Protein 3N0R (pdb70)

Radius of gyration: 18.62 Å; Cα contacts (8 Å, |Δi|>4): 461; chains: 1; bounding box: 48×41×53 Å

Secondary structure (DSSP, 8-state):
--HHHHHGGGHHHHHHHHHHHHS-HHHHHHHHHHHHHHHHTTSS---SSS-HHHHHHHHHHHHHS-TT--------TTSHHHHH---S-HHHHHHIIIIIT---HHHHHHHHT--HHHHHHHHHHHHHHHHTSPP-EEEEE--SHHHHHHHHHHHHHTT-EEEEEESSHHHHHHHHHH---SEEEEES--TTS--TTTTTHHHHH----EEEEES-GGGG--SSS---SSEEESSPPHHHHHHHHHHHHHHS---

Nearest PDB structures (foldseek):
  3n0r-assembly1_A  TM=1.003E+00  e=3.532E-45  Caulobacter vibrioides
  4g97-assembly1_A  TM=9.333E-01  e=4.228E-27  Brucella abortus 2308
  5uxv-assembly2_B  TM=9.271E-01  e=9.723E-26  Bartonella quintana str. Toulouse
  4qic-assembly1_A  TM=4.497E-01  e=5.929E-19  Bartonella quintana str. Toulouse
  4qic-assembly1_C  TM=4.603E-01  e=3.530E-18  Bartonella quintana str. Toulouse

Foldseek 3Di:
DDDCVQQVVQQLVQLLLQLLQLVHNLRSLVLSVVLVVCDVVPVDHFDPPDRSNLSSLLSSCQQQPQAVHVRRHHDHCPDPSNVSCVRHDPLLQLLCCCLAVPDDLCSSCSSVVHDSVVSVVSPVVLVVVLLPADAWEEEEEDQPVVQQVQLVVLSVVSVHHHQYYHQALVSSVVSCVVPNTQEYEWECQHPVRHTSCVNCVVVCVVPRYYEYEEQCSSVQRPSPDDHHSHYAYPPHDSSSSSSRVSSRCSVRPPD

Solvent-accessible surface area: 12370 Å² total

InterPro domains:
  IPR001789 Signal transduction response regulator, receiver domain [PF00072] (143-251)
  IPR001789 Signal transduction response regulator, receiver domain [PS50110] (142-255)
  IPR001789 Signal transduction response regulator, receiver domain [SM00448] (141-251)
  IPR011006 CheY-like superfamily [SSF52172] (143-255)
  IPR013324 RNA polymerase sigma factor, region 3/4-like [SSF88659] (86-135)
  IPR014605 Signal transduction response regulator PhyR-like, alphaproteobacteria [NF006623] (4-260)
  IPR014605 Signal transduction response regulator PhyR-like, alphaproteobacteria [PIRSF036400] (1-265)
  IPR036388 Winged helix-like DNA-binding domain superfamily [G3DSA:1.10.10.10] (80-139)
  IPR050595 Bacterial response regulator [PTHR44591] (142-254)
  IPR053866 PhyR, sigma2 domain [PF22029] (7-61)
  IPR053867 PhyR, sigma4 domain [PF22233] (89-137)

B-factor: mean 23.24, std 9.48, range [9.97, 59.16]

Organism: Caulobacter vibrioides (strain ATCC 19089 / CIP 103742 / CB 15) (NCBI:txid190650)

Structure (mmCIF, N/CA/C/O backbone):
data_3N0R
#
_entry.id   3N0R
#
_cell.length_a   45.182
_cell.length_b   61.198
_cell.length_c   53.025
_cell.angle_alpha   90.00
_cell.angle_beta   108.73
_cell.angle_gamma   90.00
#
_symmetry.space_group_name_H-M   'P 1 21 1'
#
loop_
_entity.id
_entity.type
_entity.pdbx_description
1 polymer 'Response regulator'
2 non-polymer GLYCEROL
3 water water
#
loop_
_atom_site.group_PDB
_atom_site.id
_atom_site.type_symbol
_atom_site.label_atom_id
_atom_site.label_alt_id
_atom_site.label_comp_id
_atom_site.label_asym_id
_atom_site.label_entity_id
_atom_site.label_seq_id
_atom_site.pdbx_PDB_ins_code
_atom_site.Cartn_x
_atom_site.Cartn_y
_atom_site.Cartn_z
_atom_site.occupancy
_atom_site.B_iso_or_equiv
_atom_site.auth_seq_id
_atom_site.auth_comp_id
_atom_site.auth_asym_id
_atom_site.auth_atom_id
_atom_site.pdbx_PDB_model_num
ATOM 1 N N . GLU A 1 20 ? -10.290 12.272 -49.895 1.00 30.50 0 GLU A N 1
ATOM 2 C CA . GLU A 1 20 ? -10.121 13.688 -50.200 1.00 29.55 0 GLU A CA 1
ATOM 3 C C . GLU A 1 20 ? -10.119 14.557 -48.942 1.00 25.77 0 GLU A C 1
ATOM 4 O O . GLU A 1 20 ? -10.060 15.784 -49.029 1.00 27.02 0 GLU A O 1
ATOM 23 N N . HIS A 1 22 ? -8.658 16.304 -45.547 1.00 17.56 2 HIS A N 1
ATOM 24 C CA . HIS A 1 22 ? -7.392 16.933 -45.212 1.00 17.27 2 HIS A CA 1
ATOM 25 C C . HIS A 1 22 ? -6.736 16.235 -44.026 1.00 17.05 2 HIS A C 1
ATOM 26 O O . HIS A 1 22 ? -7.351 15.380 -43.377 1.00 17.41 2 HIS A O 1
ATOM 33 N N . LEU A 1 23 ? -5.474 16.569 -43.777 1.00 18.02 3 LEU A N 1
ATOM 34 C CA . LEU A 1 23 ? -4.640 15.778 -42.884 1.00 18.51 3 LEU A CA 1
ATOM 35 C C . LEU A 1 23 ? -5.260 15.484 -41.519 1.00 17.74 3 LEU A C 1
ATOM 36 O O . LEU A 1 23 ? -5.277 14.330 -41.085 1.00 18.49 3 LEU A O 1
ATOM 41 N N . LEU A 1 24 ? -5.754 16.500 -40.821 1.00 18.66 4 LEU A N 1
ATOM 42 C CA A LEU A 1 24 ? -6.234 16.270 -39.459 0.70 19.16 4 LEU A CA 1
ATOM 43 C CA B LEU A 1 24 ? -6.230 16.267 -39.466 0.30 19.56 4 LEU A CA 1
ATOM 44 C C . LEU A 1 24 ? -7.454 15.358 -39.438 1.00 18.52 4 LEU A C 1
ATOM 45 O O . LEU A 1 24 ? -7.650 14.605 -38.491 1.00 19.70 4 LEU A O 1
ATOM 54 N N . ALA A 1 25 ? -8.277 15.431 -40.484 1.00 17.48 5 ALA A N 1
ATOM 55 C CA . ALA A 1 25 ? -9.440 14.558 -40.582 1.00 17.24 5 ALA A CA 1
ATOM 56 C C . ALA A 1 25 ? -9.034 13.110 -40.818 1.00 17.68 5 ALA A C 1
ATOM 57 O O . ALA A 1 25 ? -9.702 12.194 -40.347 1.00 18.67 5 ALA A O 1
ATOM 59 N N . ARG A 1 26 ? -7.956 12.904 -41.570 1.00 17.89 6 ARG A N 1
ATOM 60 C CA . ARG A 1 26 ? -7.464 11.550 -41.809 1.00 18.92 6 ARG A CA 1
ATOM 61 C C . ARG A 1 26 ? -6.883 10.943 -40.535 1.00 19.02 6 ARG A C 1
ATOM 62 O O . ARG A 1 26 ? -6.978 9.734 -40.323 1.00 20.94 6 ARG A O 1
ATOM 70 N N . LEU A 1 27 ? -6.288 11.786 -39.692 1.00 17.63 7 LEU A N 1
ATOM 71 C CA . LEU A 1 27 ? -5.660 11.323 -38.449 1.00 17.66 7 LEU A CA 1
ATOM 72 C C . LEU A 1 27 ? -6.620 11.169 -37.268 1.00 17.55 7 LEU A C 1
ATOM 73 O O . LEU A 1 27 ? -6.488 10.241 -36.473 1.00 18.25 7 LEU A O 1
ATOM 78 N N . ALA A 1 28 ? -7.562 12.099 -37.140 1.00 17.94 8 ALA A N 1
ATOM 79 C CA . ALA A 1 28 ? -8.312 12.269 -35.892 1.00 18.08 8 ALA A CA 1
ATOM 80 C C . ALA A 1 28 ? -9.001 11.006 -35.358 1.00 17.98 8 ALA A C 1
ATOM 81 O O . ALA A 1 28 ? -8.922 10.718 -34.158 1.00 17.91 8 ALA A O 1
ATOM 83 N N . PRO A 1 29 ? -9.689 10.250 -36.231 1.00 17.84 9 PRO A N 1
ATOM 84 C CA . PRO A 1 29 ? -10.420 9.091 -35.708 1.00 18.74 9 PRO A CA 1
ATOM 85 C C . PRO A 1 29 ? -9.501 8.036 -35.088 1.00 17.14 9 PRO A C 1
ATOM 86 O O . PRO A 1 29 ? -9.972 7.220 -34.293 1.00 18.96 9 PRO A O 1
ATOM 90 N N . HIS A 1 30 ? -8.215 8.054 -35.429 1.00 15.90 10 HIS A N 1
ATOM 91 C CA . HIS A 1 30 ? -7.287 7.009 -34.999 1.00 15.81 10 HIS A CA 1
ATOM 92 C C . HIS A 1 30 ? -6.495 7.388 -33.760 1.00 14.91 10 HIS A C 1
ATOM 93 O O . HIS A 1 30 ? -5.842 6.534 -33.155 1.00 15.38 10 HIS A O 1
ATOM 100 N N . LEU A 1 31 ? -6.555 8.661 -33.373 1.00 14.68 11 LEU A N 1
ATOM 101 C CA . LEU A 1 31 ? -5.761 9.134 -32.241 1.00 14.47 11 LEU A CA 1
ATOM 102 C C . LEU A 1 31 ? -6.085 8.468 -30.900 1.00 14.36 11 LEU A C 1
ATOM 103 O O . LEU A 1 31 ? -5.170 8.068 -30.194 1.00 14.59 11 LEU A O 1
ATOM 108 N N . PRO A 1 32 ? -7.371 8.303 -30.553 1.00 14.64 12 PRO A N 1
ATOM 109 C CA . PRO A 1 32 ? -7.619 7.653 -29.256 1.00 14.77 12 PRO A CA 1
ATOM 110 C C . PRO A 1 32 ? -7.004 6.255 -29.184 1.00 14.47 12 PRO A C 1
ATOM 111 O O . PRO A 1 32 ? -6.455 5.857 -28.153 1.00 14.27 12 PRO A O 1
ATOM 115 N N . TYR A 1 33 ? -7.073 5.516 -30.284 1.00 13.85 13 TYR A N 1
ATOM 116 C CA . TYR A 1 33 ? -6.608 4.138 -30.262 1.00 14.53 13 TYR A CA 1
ATOM 117 C C . TYR A 1 33 ? -5.094 3.994 -30.274 1.00 13.29 13 TYR A C 1
ATOM 118 O O . TYR A 1 33 ? -4.548 3.074 -29.656 1.00 13.95 13 TYR A O 1
ATOM 127 N N . ILE A 1 34 ? -4.397 4.922 -30.924 1.00 13.39 14 ILE A N 1
ATOM 128 C CA . ILE A 1 34 ? -2.946 4.902 -30.806 1.00 13.17 14 ILE A CA 1
ATOM 129 C C . ILE A 1 34 ? -2.508 5.312 -29.392 1.00 13.17 14 ILE A C 1
ATOM 130 O O . ILE A 1 34 ? -1.503 4.823 -28.909 1.00 13.04 14 ILE A O 1
ATOM 135 N N . ARG A 1 35 ? -3.293 6.145 -28.700 1.00 13.18 15 ARG A N 1
ATOM 136 C CA . ARG A 1 35 ? -3.038 6.354 -27.270 1.00 13.60 15 ARG A CA 1
ATOM 137 C C . ARG A 1 35 ? -3.195 5.049 -26.489 1.00 12.83 15 ARG A C 1
ATOM 138 O O . ARG A 1 35 ? -2.374 4.750 -25.635 1.00 13.30 15 ARG A O 1
ATOM 146 N N . ARG A 1 36 ? -4.225 4.259 -26.793 1.00 12.94 16 ARG A N 1
ATOM 147 C CA . ARG A 1 36 ? -4.392 2.970 -26.136 1.00 13.01 16 ARG A CA 1
ATOM 148 C C . ARG A 1 36 ? -3.151 2.095 -26.331 1.00 12.38 16 ARG A C 1
ATOM 149 O O . ARG A 1 36 ? -2.616 1.507 -25.380 1.00 13.15 16 ARG A O 1
ATOM 157 N N . TYR A 1 37 ? -2.694 2.012 -27.575 1.00 12.70 17 TYR A N 1
ATOM 158 C CA . TYR A 1 37 ? -1.488 1.256 -27.897 1.00 12.82 17 TYR A CA 1
ATOM 159 C C . TYR A 1 37 ? -0.286 1.759 -27.101 1.00 12.56 17 TYR A C 1
ATOM 160 O O . TYR A 1 37 ? 0.439 0.973 -26.483 1.00 12.84 17 TYR A O 1
ATOM 169 N N . ALA A 1 38 ? -0.052 3.069 -27.143 1.00 13.12 18 ALA A N 1
ATOM 170 C CA . ALA A 1 38 ? 1.141 3.648 -26.540 1.00 13.14 18 ALA A CA 1
ATOM 171 C C . ALA A 1 38 ? 1.140 3.475 -25.025 1.00 12.70 18 ALA A C 1
ATOM 172 O O . ALA A 1 38 ? 2.187 3.228 -24.424 1.00 13.28 18 ALA A O 1
ATOM 174 N N . ARG A 1 39 ? -0.027 3.629 -24.408 1.00 12.34 19 ARG A N 1
ATOM 175 C CA . ARG A 1 39 ? -0.151 3.400 -22.972 1.00 13.79 19 ARG A CA 1
ATOM 176 C C . ARG A 1 39 ? 0.131 1.945 -22.619 1.00 13.15 19 ARG A C 1
ATOM 177 O O . ARG A 1 39 ? 0.827 1.668 -21.651 1.00 13.77 19 ARG A O 1
ATOM 185 N N . ALA A 1 40 ? -0.431 1.006 -23.384 1.00 13.35 20 ALA A N 1
ATOM 186 C CA . ALA A 1 40 ? -0.217 -0.410 -23.103 1.00 13.98 20 ALA A CA 1
ATOM 187 C C . ALA A 1 40 ? 1.233 -0.823 -23.320 1.00 13.80 20 ALA A C 1
ATOM 188 O O . ALA A 1 40 ? 1.752 -1.676 -22.598 1.00 14.32 20 ALA A O 1
ATOM 190 N N . LEU A 1 41 ? 1.868 -0.243 -24.334 1.00 13.87 21 LEU A N 1
ATOM 191 C CA . LEU A 1 41 ? 3.236 -0.595 -24.674 1.00 14.37 21 LEU A CA 1
ATOM 192 C C . LEU A 1 41 ? 4.240 -0.031 -23.656 1.00 13.99 21 LEU A C 1
ATOM 193 O O . LEU A 1 41 ? 5.220 -0.692 -23.307 1.00 14.86 21 LEU A O 1
ATOM 198 N N . THR A 1 42 ? 3.993 1.188 -23.178 1.00 14.62 22 THR A N 1
ATOM 199 C CA . THR A 1 42 ? 4.916 1.859 -22.260 1.00 15.14 22 THR A CA 1
ATOM 200 C C . THR A 1 42 ? 4.583 1.622 -20.785 1.00 15.33 22 THR A C 1
ATOM 201 O O . THR A 1 42 ? 5.432 1.843 -19.914 1.00 16.71 22 THR A O 1
ATOM 205 N N . GLY A 1 43 ? 3.352 1.194 -20.509 1.00 15.12 23 GLY A N 1
ATOM 206 C CA . GLY A 1 43 ? 2.912 0.944 -19.150 1.00 15.73 23 GLY A CA 1
ATOM 207 C C . GLY A 1 43 ? 2.614 2.195 -18.349 1.00 15.61 23 GLY A C 1
ATOM 208 O O . GLY A 1 43 ? 2.464 2.125 -17.145 1.00 17.42 23 GLY A O 1
ATOM 209 N N . ASP A 1 44 ? 2.486 3.336 -19.015 1.00 16.08 24 ASP A N 1
ATOM 21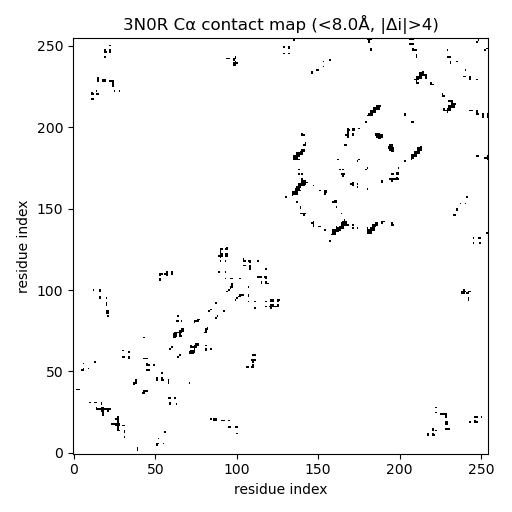0 C CA . ASP A 1 44 ? 2.280 4.598 -18.313 1.00 17.31 24 ASP A CA 1
ATOM 211 C C . ASP A 1 44 ? 1.386 5.519 -19.114 1.00 16.36 24 ASP A C 1
ATOM 212 O O . ASP A 1 44 ? 1.645 5.767 -20.289 1.00 16.11 24 ASP A O 1
ATOM 217 N N . GLN A 1 45 ? 0.323 6.011 -18.490 1.00 16.47 25 GLN A N 1
ATOM 218 C CA . GLN A 1 45 ? -0.619 6.852 -19.216 1.00 16.84 25 GLN A CA 1
ATOM 219 C C . GLN A 1 45 ? 0.032 8.122 -19.755 1.00 15.93 25 GLN A C 1
ATOM 220 O O . GLN A 1 45 ? -0.096 8.433 -20.942 1.00 16.46 25 GLN A O 1
ATOM 226 N N . ALA A 1 46 ? 0.721 8.867 -18.888 1.00 16.49 26 ALA A N 1
ATOM 227 C CA . ALA A 1 46 ? 1.303 10.145 -19.300 1.00 17.14 26 ALA A CA 1
ATOM 228 C C . ALA A 1 46 ? 2.313 9.963 -20.434 1.00 15.78 26 ALA A C 1
ATOM 229 O O . ALA A 1 46 ? 2.331 10.740 -21.394 1.00 16.56 26 ALA A O 1
ATOM 231 N N . THR A 1 47 ? 3.143 8.926 -20.334 1.00 15.81 27 THR A N 1
ATOM 232 C CA . THR A 1 47 ? 4.167 8.669 -21.347 1.00 16.03 27 THR A CA 1
ATOM 233 C C . THR A 1 47 ? 3.531 8.337 -22.692 1.00 14.44 27 THR A C 1
ATOM 234 O O . THR A 1 47 ? 3.887 8.917 -23.715 1.00 14.82 27 THR A O 1
ATOM 238 N N . GLY A 1 48 ? 2.577 7.411 -22.692 1.00 14.57 28 GLY A N 1
ATOM 239 C CA . GLY A 1 48 ? 1.939 7.030 -23.935 1.00 15.59 28 GLY A CA 1
ATOM 240 C C . GLY A 1 48 ? 1.270 8.219 -24.597 1.00 13.96 28 GLY A C 1
ATOM 241 O O . GLY A 1 48 ? 1.407 8.450 -25.797 1.00 14.73 28 GLY A O 1
ATOM 242 N N . ASP A 1 49 ? 0.540 8.994 -23.804 1.00 14.33 29 ASP A N 1
ATOM 243 C CA . ASP A 1 49 ? -0.147 10.171 -24.335 1.00 14.34 29 ASP A CA 1
ATOM 244 C C . ASP A 1 49 ? 0.847 11.169 -24.922 1.00 13.62 29 ASP A C 1
ATOM 245 O O . ASP A 1 49 ? 0.622 11.756 -25.985 1.00 14.43 29 ASP A O 1
ATOM 250 N N . HIS A 1 50 ? 1.947 11.382 -24.211 1.00 13.49 30 HIS A N 1
ATOM 251 C CA . HIS A 1 50 ? 2.939 12.346 -24.641 1.00 14.17 30 HIS A CA 1
ATOM 252 C C . HIS A 1 50 ? 3.537 11.929 -25.984 1.00 14.25 30 HIS A C 1
ATOM 253 O O . HIS A 1 50 ? 3.712 12.754 -26.886 1.00 14.32 30 HIS A O 1
ATOM 260 N N . TYR A 1 51 ? 3.856 10.643 -26.120 1.00 13.47 31 TYR A N 1
ATOM 261 C CA . TYR A 1 51 ? 4.486 10.184 -27.351 1.00 13.39 31 TYR A CA 1
ATOM 262 C C . TYR A 1 51 ? 3.535 10.391 -28.536 1.00 13.24 31 TYR A C 1
ATOM 263 O O . TYR A 1 51 ? 3.964 10.773 -29.635 1.00 13.70 31 TYR A O 1
ATOM 272 N N . VAL A 1 52 ? 2.245 10.145 -28.314 1.00 12.95 32 VAL A N 1
ATOM 273 C CA . VAL A 1 52 ? 1.268 10.377 -29.361 1.00 13.15 32 VAL A CA 1
ATOM 274 C C . VAL A 1 52 ? 1.158 11.872 -29.707 1.00 13.49 32 VAL A C 1
ATOM 275 O O . VAL A 1 52 ? 1.104 12.245 -30.882 1.00 13.81 32 VAL A O 1
ATOM 279 N N . ARG A 1 53 ? 1.126 12.733 -28.692 1.00 13.43 33 ARG A N 1
ATOM 280 C CA A ARG A 1 53 ? 1.011 14.165 -28.931 0.54 14.57 33 ARG A CA 1
ATOM 281 C CA B ARG A 1 53 ? 1.017 14.166 -28.928 0.46 14.73 33 ARG A CA 1
ATOM 282 C C . ARG A 1 53 ? 2.178 14.677 -29.780 1.00 14.24 33 ARG A C 1
ATOM 283 O O . ARG A 1 53 ? 1.986 15.486 -30.694 1.00 15.22 33 ARG A O 1
ATOM 298 N N . VAL A 1 54 ? 3.385 14.202 -29.486 1.00 14.15 34 VAL A N 1
ATOM 299 C CA . VAL A 1 54 ? 4.562 14.601 -30.248 1.00 15.02 34 VAL A CA 1
ATOM 300 C C . VAL A 1 54 ? 4.424 14.179 -31.713 1.00 14.94 34 VAL A C 1
ATOM 301 O O . VAL A 1 54 ? 4.715 14.967 -32.624 1.00 16.02 34 VAL A O 1
ATOM 305 N N . ALA A 1 55 ? 3.979 12.943 -31.954 1.00 14.35 35 ALA A N 1
ATOM 306 C CA . ALA A 1 55 ? 3.795 12.476 -33.331 1.00 15.06 35 ALA A CA 1
ATOM 307 C C . ALA A 1 55 ? 2.744 13.320 -34.067 1.00 14.59 35 ALA A C 1
ATOM 308 O O . ALA A 1 55 ? 2.933 13.698 -35.232 1.00 15.99 35 ALA A O 1
ATOM 310 N N . LEU A 1 56 ? 1.632 13.608 -33.394 1.00 14.88 36 LEU A N 1
ATOM 311 C CA . LEU A 1 56 ? 0.575 14.432 -33.977 1.00 15.60 36 LEU A CA 1
ATOM 312 C C . LEU A 1 56 ? 1.097 15.812 -34.370 1.00 15.86 36 LEU A C 1
ATOM 313 O O . LEU A 1 56 ? 0.862 16.285 -35.483 1.00 16.94 36 LEU A O 1
ATOM 318 N N . GLU A 1 57 ? 1.804 16.460 -33.450 1.00 15.94 37 GLU A N 1
ATOM 319 C CA . GLU A 1 57 ? 2.307 17.805 -33.716 1.00 17.29 37 GLU A CA 1
ATOM 320 C C . GLU A 1 57 ? 3.324 17.813 -34.859 1.00 16.71 37 GLU A C 1
ATOM 321 O O . GLU A 1 57 ? 3.344 18.746 -35.669 1.00 17.92 37 GLU A O 1
ATOM 327 N N . ALA A 1 58 ? 4.160 16.777 -34.931 1.00 16.55 38 ALA A N 1
ATOM 328 C CA . ALA A 1 58 ? 5.161 16.684 -35.986 1.00 17.05 38 ALA A CA 1
ATOM 329 C C . ALA A 1 58 ? 4.495 16.555 -37.353 1.00 16.32 38 ALA A C 1
ATOM 330 O O . ALA A 1 58 ? 4.905 17.187 -38.327 1.00 17.86 38 ALA A O 1
ATOM 332 N N . LEU A 1 59 ? 3.451 15.739 -37.425 1.00 15.92 39 LEU A N 1
ATOM 333 C CA . LEU A 1 59 ? 2.708 15.599 -38.668 1.00 16.88 39 LEU A CA 1
ATOM 334 C C . LEU A 1 59 ? 2.021 16.903 -39.050 1.00 17.12 39 LEU A C 1
ATOM 335 O O . LEU A 1 59 ? 2.069 17.332 -40.208 1.00 18.10 39 LEU A O 1
ATOM 340 N N . ALA A 1 60 ? 1.383 17.545 -38.079 1.00 16.80 40 ALA A N 1
ATOM 341 C CA . ALA A 1 60 ? 0.623 18.758 -38.367 1.00 18.02 40 ALA A CA 1
ATOM 342 C C . ALA A 1 60 ? 1.544 19.870 -38.871 1.00 19.68 40 ALA A C 1
ATOM 343 O O . ALA A 1 60 ? 1.135 20.706 -39.677 1.00 21.58 40 ALA A O 1
ATOM 345 N N . ALA A 1 61 ? 2.791 19.866 -38.400 1.00 19.26 41 ALA A N 1
ATOM 346 C CA . ALA A 1 61 ? 3.776 20.883 -38.755 1.00 20.91 41 ALA A CA 1
ATOM 347 C C . ALA A 1 61 ? 4.556 20.547 -40.024 1.00 21.76 41 ALA A C 1
ATOM 348 O O . ALA A 1 61 ? 5.358 21.353 -40.491 1.00 24.29 41 ALA A O 1
ATOM 350 N N . GLY A 1 62 ? 4.337 19.357 -40.572 1.00 20.28 42 GLY A N 1
ATOM 351 C CA . GLY A 1 62 ? 5.015 18.955 -41.793 1.00 20.56 42 GLY A CA 1
ATOM 352 C C . GLY A 1 62 ? 6.448 18.488 -41.604 1.00 21.38 42 GLY A C 1
ATOM 353 O O . GLY A 1 62 ? 7.216 18.418 -42.566 1.00 23.04 42 GLY A O 1
ATOM 354 N N . GLU A 1 63 ? 6.813 18.168 -40.367 1.00 20.93 43 GLU A N 1
ATOM 355 C CA . GLU A 1 63 ? 8.157 17.684 -40.054 1.00 22.17 43 GLU A CA 1
ATOM 356 C C . GLU A 1 63 ? 8.351 16.242 -40.514 1.00 22.31 43 GLU A C 1
ATOM 357 O O . GLU A 1 63 ? 9.476 15.794 -40.758 1.00 24.36 43 GLU A O 1
ATOM 363 N N . LEU A 1 64 ? 7.241 15.513 -40.573 1.00 23.13 44 LEU A N 1
ATOM 364 C CA A LEU A 1 64 ? 7.145 14.170 -41.150 0.60 23.59 44 LEU A CA 1
ATOM 365 C CA B LEU A 1 64 ? 7.226 14.254 -41.296 0.40 23.63 44 LEU A CA 1
ATOM 366 C C . LEU A 1 64 ? 5.900 14.149 -42.022 1.00 21.98 44 LEU A C 1
ATOM 367 O O . LEU A 1 64 ? 4.987 14.929 -41.786 1.00 21.11 44 LEU A O 1
ATOM 376 N N . VAL A 1 65 ? 5.836 13.235 -42.976 1.00 21.28 45 VAL A N 1
ATOM 377 C CA . VAL A 1 65 ? 4.658 13.120 -43.817 1.00 23.02 45 VAL A CA 1
ATOM 378 C C . VAL A 1 65 ? 4.151 11.687 -43.823 1.00 21.81 45 VAL A C 1
ATOM 379 O O . VAL A 1 65 ? 4.943 10.745 -43.900 1.00 22.86 45 VAL A O 1
ATOM 383 N N . LEU A 1 66 ? 2.835 11.520 -43.726 1.00 20.55 46 LEU A N 1
ATOM 384 C CA . LEU A 1 66 ? 2.237 10.198 -43.842 1.00 21.07 46 LEU A CA 1
ATOM 385 C C . LEU A 1 66 ? 2.597 9.581 -45.173 1.00 22.64 46 LEU A C 1
ATOM 386 O O . LEU A 1 66 ? 2.604 10.258 -46.203 1.00 23.69 46 LEU A O 1
ATOM 391 N N . ASP A 1 67 ? 2.861 8.284 -45.163 1.00 23.44 47 ASP A N 1
ATOM 392 C CA . ASP A 1 67 ? 3.027 7.561 -46.412 1.00 26.38 47 ASP A CA 1
ATOM 393 C C . ASP A 1 67 ? 1.776 7.723 -47.274 1.00 27.57 47 ASP A C 1
ATOM 394 O O . ASP A 1 67 ? 0.661 7.497 -46.809 1.00 29.40 47 ASP A O 1
ATOM 399 N N . ALA A 1 68 ? 1.973 8.087 -48.538 1.00 27.75 48 ALA A N 1
ATOM 400 C CA . ALA A 1 68 ? 0.874 8.448 -49.431 1.00 29.11 48 ALA A CA 1
ATOM 401 C C . ALA A 1 68 ? -0.015 7.282 -49.870 1.00 28.84 48 ALA A C 1
ATOM 402 O O . ALA A 1 68 ? -1.119 7.498 -50.369 1.00 31.29 48 ALA A O 1
ATOM 404 N N A ASN A 1 69 ? 0.454 6.056 -49.705 0.75 26.88 49 ASN A N 1
ATOM 405 N N B ASN A 1 69 ? 0.467 6.054 -49.673 0.25 28.01 49 ASN A N 1
ATOM 406 C CA A ASN A 1 69 ? -0.332 4.919 -50.160 0.75 26.59 49 ASN A CA 1
ATOM 407 C CA B ASN A 1 69 ? -0.209 4.861 -50.191 0.25 27.64 49 ASN A CA 1
ATOM 408 C C A ASN A 1 69 ? -1.026 4.167 -49.035 0.75 24.96 49 ASN A C 1
ATOM 409 C C B ASN A 1 69 ? -0.478 3.751 -49.163 0.25 25.97 49 ASN A C 1
ATOM 410 O O A ASN A 1 69 ? -2.149 3.671 -49.212 0.75 24.64 49 ASN A O 1
ATOM 411 O O B ASN A 1 69 ? -0.758 2.609 -49.529 0.25 25.95 49 ASN A O 1
ATOM 420 N N . LEU A 1 70 ? -0.363 4.090 -47.884 1.00 23.98 50 LEU A N 1
ATOM 421 C CA . LEU A 1 70 ? -0.860 3.264 -46.790 1.00 22.50 50 LEU A CA 1
ATOM 422 C C . LEU A 1 70 ? -2.145 3.908 -46.307 1.00 21.29 50 LEU A C 1
ATOM 423 O O . LEU A 1 70 ? -2.356 5.099 -46.522 1.00 22.05 50 LEU A O 1
ATOM 428 N N . SER A 1 71 ? -3.007 3.139 -45.651 1.00 21.43 51 SER A N 1
ATOM 429 C CA . SER A 1 71 ? -4.168 3.736 -45.008 1.00 21.83 51 SER A CA 1
ATOM 430 C C . SER A 1 71 ? -3.667 4.738 -43.977 1.00 19.66 51 SER A C 1
ATOM 431 O O . SER A 1 71 ? -2.587 4.560 -43.408 1.00 18.57 51 SER A O 1
ATOM 434 N N . PRO A 1 72 ? -4.446 5.793 -43.725 1.00 20.09 52 PRO A N 1
ATOM 435 C CA . PRO A 1 72 ? -3.992 6.749 -42.711 1.00 19.58 52 PRO A CA 1
ATOM 436 C C . PRO A 1 72 ? -3.710 6.096 -41.356 1.00 17.15 52 PRO A C 1
ATOM 437 O O . PRO A 1 72 ? -2.768 6.515 -40.686 1.00 17.36 52 PRO A O 1
ATOM 441 N N . ARG A 1 73 ? -4.485 5.092 -40.949 1.00 17.63 53 ARG A N 1
ATOM 442 C CA A ARG A 1 73 ? -4.240 4.461 -39.655 0.63 16.74 53 ARG A CA 1
ATOM 443 C CA B ARG A 1 73 ? -4.247 4.443 -39.662 0.37 17.46 53 ARG A CA 1
ATOM 444 C C . ARG A 1 73 ? -2.865 3.788 -39.630 1.00 16.34 53 ARG A C 1
ATOM 445 O O . ARG A 1 73 ? -2.073 4.009 -38.714 1.00 16.36 53 ARG A O 1
ATOM 460 N N . VAL A 1 74 ? -2.580 2.974 -40.639 1.00 15.86 54 VAL A N 1
ATOM 461 C CA . VAL A 1 74 ? -1.285 2.309 -40.714 1.00 15.95 54 VAL A CA 1
ATOM 462 C C . VAL A 1 74 ? -0.162 3.352 -40.808 1.00 15.16 54 VAL A C 1
ATOM 463 O O . VAL A 1 74 ? 0.867 3.240 -40.135 1.00 15.56 54 VAL A O 1
ATOM 467 N N . ALA A 1 75 ? -0.358 4.364 -41.651 1.00 15.46 55 ALA A N 1
ATOM 468 C CA . ALA A 1 75 ? 0.650 5.406 -41.832 1.00 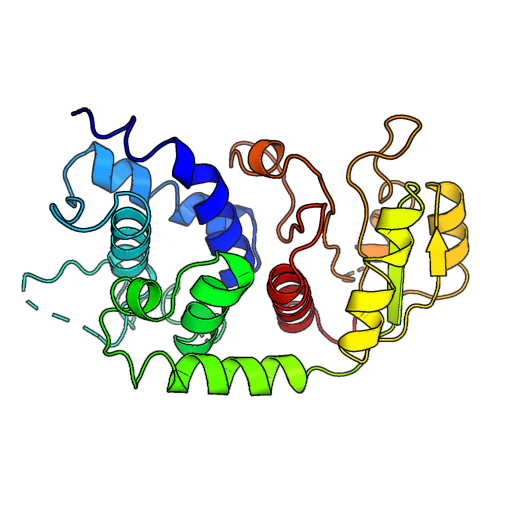15.64 55 ALA A CA 1
ATOM 469 C C . ALA A 1 75 ? 0.953 6.154 -40.537 1.00 14.26 55 ALA A C 1
ATOM 470 O O . ALA A 1 75 ? 2.101 6.505 -40.273 1.00 15.13 55 ALA A O 1
ATOM 472 N N . LEU A 1 76 ? -0.077 6.416 -39.738 1.00 14.94 56 LEU A N 1
ATOM 473 C CA . LEU A 1 76 ? 0.105 7.103 -38.461 1.00 14.85 56 LEU A CA 1
ATOM 474 C C . LEU A 1 76 ? 0.956 6.252 -37.519 1.00 14.67 56 LEU A C 1
ATOM 475 O O . LEU A 1 76 ? 1.869 6.759 -36.871 1.00 14.82 56 LEU A O 1
ATOM 480 N N . TYR A 1 77 ? 0.645 4.963 -37.422 1.00 14.52 57 TYR A N 1
ATOM 481 C CA . TYR A 1 77 ? 1.444 4.092 -36.566 1.00 14.93 57 TYR A CA 1
ATOM 482 C C . TYR A 1 77 ? 2.884 3.987 -37.068 1.00 15.17 57 TYR A C 1
ATOM 483 O O . TYR A 1 77 ? 3.821 3.926 -36.274 1.00 15.18 57 TYR A O 1
ATOM 492 N N . ARG A 1 78 ? 3.073 3.956 -38.388 1.00 14.91 58 ARG A N 1
ATOM 493 C CA . ARG A 1 78 ? 4.421 3.933 -38.936 1.00 15.70 58 ARG A CA 1
ATOM 494 C C . ARG A 1 78 ? 5.217 5.171 -38.505 1.00 15.33 58 ARG A C 1
ATOM 495 O O . ARG A 1 78 ? 6.377 5.066 -38.112 1.00 15.90 58 ARG A O 1
ATOM 503 N N . VAL A 1 79 ? 4.594 6.344 -38.576 1.00 14.90 59 VAL A N 1
ATOM 504 C CA . VAL A 1 79 ? 5.237 7.575 -38.123 1.00 15.11 59 VAL A CA 1
ATOM 505 C C . VAL A 1 79 ? 5.584 7.492 -36.632 1.00 14.11 59 VAL A C 1
ATOM 506 O O . VAL A 1 79 ? 6.688 7.849 -36.220 1.00 14.34 59 VAL A O 1
ATOM 510 N N . PHE A 1 80 ? 4.639 7.014 -35.825 1.00 14.16 60 PHE A N 1
ATOM 511 C CA . PHE A 1 80 ? 4.881 6.848 -34.395 1.00 13.93 60 PHE A CA 1
ATOM 512 C C . PHE A 1 80 ? 6.112 5.965 -34.154 1.00 13.15 60 PHE A C 1
ATOM 513 O O . PHE A 1 80 ? 6.964 6.276 -33.327 1.00 13.96 60 PHE A O 1
ATOM 521 N N . HIS A 1 81 ? 6.213 4.871 -34.907 1.00 12.95 61 HIS A N 1
ATOM 522 C CA . HIS A 1 81 ? 7.353 3.970 -34.781 1.00 13.94 61 HIS A CA 1
ATOM 523 C C . HIS A 1 81 ? 8.671 4.585 -35.243 1.00 14.20 61 HIS A C 1
ATOM 524 O O . HIS A 1 81 ? 9.719 4.321 -34.658 1.00 14.89 61 HIS A O 1
ATOM 531 N N . ALA A 1 82 ? 8.632 5.388 -36.302 1.00 14.01 62 ALA A N 1
ATOM 532 C CA . ALA A 1 82 ? 9.834 6.091 -36.764 1.00 14.96 62 ALA A CA 1
ATOM 533 C C . ALA A 1 82 ? 10.365 7.037 -35.684 1.00 14.23 62 ALA A C 1
ATOM 534 O O . ALA A 1 82 ? 11.576 7.130 -35.457 1.00 14.96 62 ALA A O 1
ATOM 536 N N . ILE A 1 83 ? 9.453 7.748 -35.025 1.00 13.48 63 ILE A N 1
ATOM 537 C CA . ILE A 1 83 ? 9.846 8.704 -34.001 1.00 13.90 63 ILE A CA 1
ATOM 538 C C . ILE A 1 83 ? 10.361 8.011 -32.741 1.00 13.67 63 ILE A C 1
ATOM 539 O O . ILE A 1 83 ? 11.412 8.387 -32.226 1.00 15.08 63 ILE A O 1
ATOM 544 N N . TRP A 1 84 ? 9.636 6.994 -32.265 1.00 13.20 64 TRP A N 1
ATOM 545 C CA . TRP A 1 84 ? 9.858 6.468 -30.919 1.00 13.33 64 TRP A CA 1
ATOM 546 C C . TRP A 1 84 ? 10.518 5.100 -30.819 1.00 13.71 64 TRP A C 1
ATOM 547 O O . TRP A 1 84 ? 11.127 4.802 -29.791 1.00 15.00 64 TRP A O 1
ATOM 558 N N . LEU A 1 85 ? 10.388 4.274 -31.857 1.00 13.20 65 LEU A N 1
ATOM 559 C CA . LEU A 1 85 ? 10.656 2.844 -31.702 1.00 14.71 65 LEU A CA 1
ATOM 560 C C . LEU A 1 85 ? 11.608 2.287 -32.759 1.00 15.23 65 LEU A C 1
ATOM 561 O O . LEU A 1 85 ? 11.599 1.085 -33.046 1.00 18.34 65 LEU A O 1
ATOM 566 N N . SER A 1 86 ? 12.461 3.132 -33.317 1.00 14.82 66 SER A N 1
ATOM 567 C CA . SER A 1 86 ? 13.349 2.675 -34.380 1.00 17.21 66 SER A CA 1
ATOM 568 C C . SER A 1 86 ? 14.811 2.583 -33.967 1.00 19.51 66 SER A C 1
ATOM 569 O O . SER A 1 86 ? 15.669 2.323 -34.804 1.00 22.84 66 SER A O 1
ATOM 572 N N . SER A 1 87 ? 15.105 2.780 -32.684 1.00 18.94 67 SER A N 1
ATOM 573 C CA . SER A 1 87 ? 16.486 2.680 -32.231 1.00 21.73 67 SER A CA 1
ATOM 574 C C . SER A 1 87 ? 17.067 1.314 -32.571 1.00 26.36 67 SER A C 1
ATOM 575 O O . SER A 1 87 ? 16.430 0.286 -32.339 1.00 29.14 67 SER A O 1
ATOM 578 N N . GLY A 1 88 ? 18.280 1.307 -33.117 1.00 30.30 68 GLY A N 1
ATOM 579 C CA . GLY A 1 88 ? 18.904 0.069 -33.549 1.00 35.09 68 GLY A CA 1
ATOM 580 C C . GLY A 1 88 ? 18.582 -0.269 -34.995 1.00 38.80 68 GLY A C 1
ATOM 581 O O . GLY A 1 88 ? 18.955 -1.335 -35.492 1.00 40.22 68 GLY A O 1
ATOM 582 N N . ALA A 1 89 ? 17.879 0.636 -35.669 1.00 40.73 69 ALA A N 1
ATOM 583 C CA . ALA A 1 89 ? 17.613 0.491 -37.097 1.00 42.90 69 ALA A CA 1
ATOM 584 C C . ALA A 1 89 ? 18.853 0.852 -37.907 1.00 44.26 69 ALA A C 1
ATOM 585 O O . ALA A 1 89 ? 19.141 0.233 -38.932 1.00 45.89 69 ALA A O 1
ATOM 587 N N . GLY A 1 94 ? 17.413 10.195 -45.172 1.00 55.60 74 GLY A N 1
ATOM 588 C CA . GLY A 1 94 ? 16.477 9.373 -45.919 1.00 54.99 74 GLY A CA 1
ATOM 589 C C . GLY A 1 94 ? 15.330 8.870 -45.063 1.00 53.74 74 GLY A C 1
ATOM 590 O O . GLY A 1 94 ? 14.221 9.407 -45.112 1.00 54.85 74 GLY A O 1
ATOM 591 N N . HIS A 1 95 ? 15.596 7.833 -44.275 1.00 50.80 75 HIS A N 1
ATOM 592 C CA . HIS A 1 95 ? 14.579 7.266 -43.398 1.00 47.45 75 HIS A CA 1
ATOM 593 C C . HIS A 1 95 ? 14.472 8.084 -42.118 1.00 40.28 75 HIS A C 1
ATOM 594 O O . HIS A 1 95 ? 15.458 8.255 -41.397 1.00 41.28 75 HIS A O 1
ATOM 601 N N . ASP A 1 96 ? 13.273 8.590 -41.844 1.00 32.21 76 ASP A N 1
ATOM 602 C CA . ASP A 1 96 ? 13.020 9.363 -40.631 1.00 26.42 76 ASP A CA 1
ATOM 603 C C . ASP A 1 96 ? 13.301 8.539 -39.385 1.00 22.40 76 ASP A C 1
ATOM 604 O O . ASP A 1 96 ? 12.783 7.431 -39.236 1.00 23.74 76 ASP A O 1
ATOM 609 N N . GLN A 1 97 ? 14.073 9.093 -38.463 1.00 18.21 77 GLN A N 1
ATOM 610 C CA . GLN A 1 97 ? 14.240 8.452 -37.167 1.00 17.38 77 GLN A CA 1
ATOM 611 C C . GLN A 1 97 ? 14.402 9.494 -36.069 1.00 14.90 77 GLN A C 1
ATOM 612 O O . GLN A 1 97 ? 15.252 10.375 -36.186 1.00 15.96 77 GLN A O 1
ATOM 618 N N . GLY A 1 98 ? 13.611 9.370 -35.001 1.00 14.39 78 GLY A N 1
ATOM 619 C CA . GLY A 1 98 ? 13.654 10.303 -33.885 1.00 14.04 78 GLY A CA 1
ATOM 620 C C . GLY A 1 98 ? 14.622 9.829 -32.808 1.00 14.40 78 GLY A C 1
ATOM 621 O O . GLY A 1 98 ? 15.794 10.218 -32.805 1.00 14.44 78 GLY A O 1
ATOM 622 N N . LEU A 1 99 ? 14.151 8.987 -31.892 1.00 13.99 79 LEU A N 1
ATOM 623 C CA . LEU A 1 99 ? 15.030 8.408 -30.885 1.00 14.65 79 LEU A CA 1
ATOM 624 C C . LEU A 1 99 ? 16.114 7.545 -31.510 1.00 14.73 79 LEU A C 1
ATOM 625 O O . LEU A 1 99 ? 15.878 6.864 -32.521 1.00 15.54 79 LEU A O 1
ATOM 630 N N . HIS A 1 100 ? 17.292 7.571 -30.893 1.00 14.89 80 HIS A N 1
ATOM 631 C CA . HIS A 1 100 ? 18.381 6.665 -31.231 1.00 16.05 80 HIS A CA 1
ATOM 632 C C . HIS A 1 100 ? 18.805 5.937 -29.970 1.00 16.78 80 HIS A C 1
ATOM 633 O O . HIS A 1 100 ? 18.419 6.340 -28.870 1.00 16.60 80 HIS A O 1
ATOM 640 N N . ALA A 1 101 ? 19.590 4.874 -30.134 1.00 17.83 81 ALA A N 1
ATOM 641 C CA . ALA A 1 101 ? 19.846 3.919 -29.056 1.00 19.93 81 ALA A CA 1
ATOM 642 C C . ALA A 1 101 ? 20.437 4.558 -27.798 1.00 20.12 81 ALA A C 1
ATOM 643 O O . ALA A 1 101 ? 20.197 4.086 -26.688 1.00 21.10 81 ALA A O 1
ATOM 645 N N . GLY A 1 102 ? 21.213 5.623 -27.970 1.00 20.21 82 GLY A N 1
ATOM 646 C CA . GLY A 1 102 ? 21.856 6.271 -26.843 1.00 20.78 82 GLY A CA 1
ATOM 647 C C . GLY A 1 102 ? 20.930 7.090 -25.961 1.00 19.93 82 GLY A C 1
ATOM 648 O O . GLY A 1 102 ? 21.304 7.464 -24.848 1.00 21.91 82 GLY A O 1
ATOM 649 N N . ASP A 1 103 ? 19.728 7.391 -26.439 1.00 17.70 83 ASP A N 1
ATOM 650 C CA . ASP A 1 103 ? 18.815 8.214 -25.655 1.00 17.10 83 ASP A CA 1
ATOM 651 C C . ASP A 1 103 ? 18.248 7.437 -24.466 1.00 18.34 83 ASP A C 1
ATOM 652 O O . ASP A 1 103 ? 17.979 6.242 -24.572 1.00 18.89 83 ASP A O 1
ATOM 657 N N . ASP A 1 104 ? 18.048 8.114 -23.339 1.00 19.33 84 ASP A N 1
ATOM 658 C CA . ASP A 1 104 ? 17.507 7.452 -22.155 1.00 21.54 84 ASP A CA 1
ATOM 659 C C . ASP A 1 104 ? 16.186 6.741 -22.444 1.00 20.76 84 ASP A C 1
ATOM 660 O O . ASP A 1 104 ? 15.994 5.585 -22.059 1.00 20.90 84 ASP A O 1
ATOM 665 N N . ALA A 1 105 ? 15.278 7.430 -23.131 1.00 19.79 85 ALA A N 1
ATOM 666 C CA . ALA A 1 105 ? 13.980 6.840 -23.423 1.00 19.66 85 ALA A CA 1
ATOM 667 C C . ALA A 1 105 ? 14.127 5.604 -24.303 1.00 18.84 85 ALA A C 1
ATOM 668 O O . ALA A 1 105 ? 13.383 4.641 -24.148 1.00 19.14 85 ALA A O 1
ATOM 670 N N . ALA A 1 106 ? 15.079 5.636 -25.232 1.00 18.09 86 ALA A N 1
ATOM 671 C CA . ALA A 1 106 ? 15.286 4.502 -26.127 1.00 17.78 86 ALA A CA 1
ATOM 672 C C . ALA A 1 106 ? 15.799 3.284 -25.361 1.00 17.80 86 ALA A C 1
ATOM 673 O O . ALA A 1 106 ? 15.387 2.154 -25.626 1.00 18.26 86 ALA A O 1
ATOM 675 N N . GLN A 1 107 ? 16.694 3.515 -24.406 1.00 19.97 87 GLN A N 1
ATOM 676 C CA A GLN A 1 107 ? 17.213 2.430 -23.586 0.44 21.25 87 GLN A CA 1
ATOM 677 C CA B GLN A 1 107 ? 17.211 2.435 -23.582 0.56 21.42 87 GLN A CA 1
ATOM 678 C C . GLN A 1 107 ? 16.098 1.770 -22.773 1.00 20.72 87 GLN A C 1
ATOM 679 O O . GLN A 1 107 ? 16.038 0.538 -22.665 1.00 22.15 87 GLN A O 1
ATOM 690 N N . ARG A 1 108 ? 15.207 2.581 -22.207 1.00 20.46 88 ARG A N 1
ATOM 691 C CA . ARG A 1 108 ? 14.076 2.018 -21.473 1.00 20.99 88 ARG A CA 1
ATOM 692 C C . ARG A 1 108 ? 13.156 1.239 -22.402 1.00 18.56 88 ARG A C 1
ATOM 693 O O . ARG A 1 108 ? 12.731 0.128 -22.078 1.00 19.07 88 ARG A O 1
ATOM 701 N N . LEU A 1 109 ? 12.845 1.823 -23.556 1.00 17.08 89 LEU A N 1
ATOM 702 C CA . LEU A 1 109 ? 11.945 1.161 -24.494 1.00 16.24 89 LEU A CA 1
ATOM 703 C C . LEU A 1 109 ? 12.509 -0.154 -25.019 1.00 16.19 89 LEU A C 1
ATOM 704 O O . LEU A 1 109 ? 11.762 -1.094 -25.274 1.00 16.66 89 LEU A O 1
ATOM 717 N N . ARG A 1 111 ? 14.097 -2.272 -23.385 1.00 21.38 91 ARG A N 1
ATOM 718 C CA . ARG A 1 111 ? 13.895 -3.255 -22.330 1.00 22.11 91 ARG A CA 1
ATOM 719 C C . ARG A 1 111 ? 12.423 -3.618 -22.146 1.00 21.24 91 ARG A C 1
ATOM 720 O O . ARG A 1 111 ? 12.077 -4.796 -22.047 1.00 24.70 91 ARG A O 1
ATOM 723 N N . ILE A 1 112 ? 11.549 -2.613 -22.094 1.00 17.80 92 ILE A N 1
ATOM 724 C CA . ILE A 1 112 ? 10.141 -2.876 -21.796 1.00 17.78 92 ILE A CA 1
ATOM 725 C C . ILE A 1 112 ? 9.281 -3.096 -23.029 1.00 16.96 92 ILE A C 1
ATOM 726 O O . ILE A 1 112 ? 8.217 -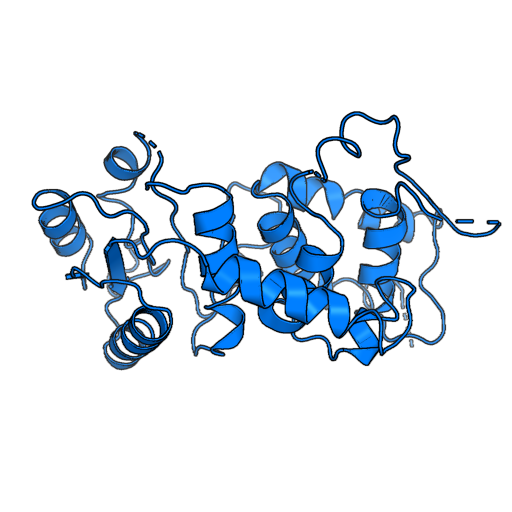3.709 -22.932 1.00 18.63 92 ILE A O 1
ATOM 731 N N . ALA A 1 113 ? 9.739 -2.596 -24.175 1.00 16.57 93 ALA A N 1
ATOM 732 C CA . ALA A 1 113 ? 8.949 -2.621 -25.402 1.00 16.64 93 ALA A CA 1
ATOM 733 C C . ALA A 1 113 ? 9.754 -3.133 -26.595 1.00 16.26 93 ALA A C 1
ATOM 734 O O . ALA A 1 113 ? 9.939 -2.415 -27.575 1.00 16.54 93 ALA A O 1
ATOM 736 N N . PRO A 1 114 ? 10.234 -4.384 -26.520 1.00 17.03 94 PRO A N 1
ATOM 737 C CA . PRO A 1 114 ? 10.984 -4.930 -27.657 1.00 17.33 94 PRO A CA 1
ATOM 738 C C . PRO A 1 114 ? 10.076 -5.109 -28.869 1.00 16.38 94 PRO A C 1
ATOM 739 O O . PRO A 1 114 ? 8.837 -5.095 -28.753 1.00 16.10 94 PRO A O 1
ATOM 743 N N . ARG A 1 115 ? 10.692 -5.270 -30.034 1.00 16.89 95 ARG A N 1
ATOM 744 C CA . ARG A 1 115 ? 9.938 -5.412 -31.274 1.00 16.96 95 ARG A CA 1
ATOM 745 C C . ARG A 1 115 ? 8.937 -6.565 -31.227 1.00 15.60 95 ARG A C 1
ATOM 746 O O . ARG A 1 115 ? 7.856 -6.466 -31.794 1.00 15.85 95 ARG A O 1
ATOM 754 N N . SER A 1 116 ? 9.271 -7.650 -30.536 1.00 16.78 96 SER A N 1
ATOM 755 C CA . SER A 1 116 ? 8.323 -8.758 -30.419 1.00 15.82 96 SER A CA 1
ATOM 756 C C . SER A 1 116 ? 7.021 -8.298 -29.767 1.00 14.89 96 SER A C 1
ATOM 757 O O . SER A 1 116 ? 5.926 -8.653 -30.209 1.00 15.36 96 SER A O 1
ATOM 760 N N . ARG A 1 117 ? 7.143 -7.507 -28.709 1.00 15.42 97 ARG A N 1
ATOM 761 C CA . ARG A 1 117 ? 5.963 -7.043 -27.992 1.00 15.25 97 ARG A CA 1
ATOM 762 C C . ARG A 1 117 ? 5.166 -6.025 -28.807 1.00 14.15 97 ARG A C 1
ATOM 763 O O . ARG A 1 117 ? 3.932 -6.029 -28.780 1.00 14.71 97 ARG A O 1
ATOM 771 N N . GLN A 1 118 ? 5.865 -5.183 -29.562 1.00 13.92 98 GLN A N 1
ATOM 772 C CA . GLN A 1 118 ? 5.200 -4.275 -30.481 1.00 13.64 98 GLN A CA 1
ATOM 773 C C . GLN A 1 118 ? 4.365 -5.067 -31.487 1.00 13.51 98 GLN A C 1
ATOM 774 O O . GLN A 1 118 ? 3.205 -4.753 -31.708 1.00 13.87 98 GLN A O 1
ATOM 780 N N . ALA A 1 119 ? 4.960 -6.086 -32.100 1.00 13.84 99 ALA A N 1
ATOM 781 C CA . ALA A 1 119 ? 4.258 -6.877 -33.109 1.00 14.31 99 ALA A CA 1
ATOM 782 C C . ALA A 1 119 ? 3.006 -7.529 -32.518 1.00 14.01 99 ALA A C 1
ATOM 783 O O . ALA A 1 119 ? 1.934 -7.545 -33.131 1.00 14.53 99 ALA A O 1
ATOM 785 N N . PHE A 1 120 ? 3.143 -8.063 -31.311 1.00 14.60 100 PHE A N 1
ATOM 786 C CA . PHE A 1 120 ? 2.020 -8.678 -30.647 1.00 15.15 100 PHE A CA 1
ATOM 787 C C . PHE A 1 120 ? 0.920 -7.670 -30.324 1.00 13.78 100 PHE A C 1
ATOM 788 O O . PHE A 1 120 ? -0.255 -7.924 -30.573 1.00 14.53 100 PHE A O 1
ATOM 796 N N . LEU A 1 121 ? 1.282 -6.515 -29.779 1.00 13.54 101 LEU A N 1
ATOM 797 C CA . LEU A 1 121 ? 0.246 -5.531 -29.485 1.00 14.30 101 LEU A CA 1
ATOM 798 C C . LEU A 1 121 ? -0.417 -4.968 -30.750 1.00 13.50 101 LEU A C 1
ATOM 799 O O . LEU A 1 121 ? -1.633 -4.742 -30.768 1.00 14.50 101 LEU A O 1
ATOM 804 N N . LEU A 1 122 ? 0.359 -4.747 -31.808 1.00 14.04 102 LEU A N 1
ATOM 805 C CA . LEU A 1 122 ? -0.214 -4.210 -33.041 1.00 14.23 102 LEU A CA 1
ATOM 806 C C . LEU A 1 122 ? -1.300 -5.136 -33.584 1.00 14.09 102 LEU A C 1
ATOM 807 O O . LEU A 1 122 ? -2.314 -4.676 -34.098 1.00 14.82 102 LEU A O 1
ATOM 812 N N . THR A 1 123 ? -1.076 -6.441 -33.478 1.00 14.02 103 THR A N 1
ATOM 813 C CA . THR A 1 123 ? -2.024 -7.417 -33.998 1.00 14.73 103 THR A CA 1
ATOM 814 C C . THR A 1 123 ? -3.123 -7.749 -32.988 1.00 15.10 103 THR A C 1
ATOM 815 O O . THR A 1 123 ? -4.310 -7.554 -33.269 1.00 16.78 103 THR A O 1
ATOM 819 N N . ALA A 1 124 ? -2.741 -8.216 -31.802 1.00 15.08 104 ALA A N 1
ATOM 820 C CA . ALA A 1 124 ? -3.719 -8.656 -30.802 1.00 15.53 104 ALA A CA 1
ATOM 821 C C . ALA A 1 124 ? -4.509 -7.517 -30.142 1.00 15.33 104 ALA A C 1
ATOM 822 O O . ALA A 1 124 ? -5.711 -7.640 -29.922 1.00 16.94 104 ALA A O 1
ATOM 824 N N . LEU A 1 125 ? -3.839 -6.427 -29.784 1.00 15.25 105 LEU A N 1
ATOM 825 C CA . LEU A 1 125 ? -4.523 -5.310 -29.132 1.00 15.65 105 LEU A CA 1
ATOM 826 C C . LEU A 1 125 ? -5.180 -4.372 -30.138 1.00 15.56 105 LEU A C 1
ATOM 827 O O . LEU A 1 125 ? -6.329 -3.975 -29.962 1.00 17.56 105 LEU A O 1
ATOM 832 N N . GLU A 1 126 ? -4.451 -4.028 -31.196 1.00 14.64 106 GLU A N 1
ATOM 833 C CA . GLU A 1 126 ? -4.907 -2.998 -32.116 1.00 15.86 106 GLU A CA 1
ATOM 834 C C . GLU A 1 126 ? -5.634 -3.541 -33.344 1.00 16.10 106 GLU A C 1
ATOM 835 O O . GLU A 1 126 ? -6.262 -2.784 -34.077 1.00 17.37 106 GLU A O 1
ATOM 841 N N . GLY A 1 127 ? -5.558 -4.850 -33.568 1.00 15.45 107 GLY A N 1
ATOM 842 C CA . GLY A 1 127 ? -6.286 -5.478 -34.655 1.00 15.99 107 GLY A CA 1
ATOM 843 C C . GLY A 1 127 ? -5.718 -5.293 -36.049 1.00 15.77 107 GLY A C 1
ATOM 844 O O . GLY A 1 127 ? -6.420 -5.529 -37.029 1.00 18.74 107 GLY A O 1
ATOM 845 N N . PHE A 1 128 ? -4.456 -4.895 -36.168 1.00 14.72 108 PHE A N 1
ATOM 846 C CA . PHE A 1 128 ? -3.828 -4.874 -37.485 1.00 14.78 108 PHE A CA 1
ATOM 847 C C . PHE A 1 128 ? -3.592 -6.309 -37.961 1.00 15.04 108 PHE A C 1
ATOM 848 O O . PHE A 1 128 ? -3.332 -7.213 -37.155 1.00 15.27 108 PHE A O 1
ATOM 856 N N . THR A 1 129 ? -3.655 -6.521 -39.270 1.00 15.82 109 THR A N 1
ATOM 857 C CA . THR A 1 129 ? -3.222 -7.796 -39.835 1.00 16.62 109 THR A CA 1
ATOM 858 C C . THR A 1 129 ? -1.697 -7.888 -39.731 1.00 16.19 109 THR A C 1
ATOM 859 O O . THR A 1 129 ? -1.017 -6.866 -39.572 1.00 16.16 109 THR A O 1
ATOM 863 N N . PRO A 1 130 ? -1.143 -9.110 -39.822 1.00 17.71 110 PRO A N 1
ATOM 864 C CA . PRO A 1 130 ? 0.319 -9.225 -39.823 1.00 18.88 110 PRO A CA 1
ATOM 865 C C . PRO A 1 130 ? 0.968 -8.406 -40.947 1.00 17.48 110 PRO A C 1
ATOM 866 O O . PRO A 1 130 ? 2.015 -7.805 -40.731 1.00 17.53 110 PRO A O 1
ATOM 870 N N . THR A 1 131 ? 0.353 -8.353 -42.122 1.00 17.34 111 THR A N 1
ATOM 871 C CA . THR A 1 131 ? 0.905 -7.532 -43.204 1.00 17.80 111 THR A CA 1
ATOM 872 C C . THR A 1 131 ? 0.917 -6.038 -42.853 1.00 17.81 111 THR A C 1
ATOM 873 O O . THR A 1 131 ? 1.878 -5.323 -43.145 1.00 18.21 111 THR A O 1
ATOM 877 N N . GLU A 1 132 ? -0.159 -5.560 -42.236 1.00 16.28 112 GLU A N 1
ATOM 878 C CA . GLU A 1 132 ? -0.190 -4.174 -41.779 1.00 16.58 112 GLU A CA 1
ATOM 879 C C . GLU A 1 132 ? 0.878 -3.919 -40.717 1.00 15.98 112 GLU A C 1
ATOM 880 O O . GLU A 1 132 ? 1.588 -2.912 -40.764 1.00 15.61 112 GLU A O 1
ATOM 886 N N . ALA A 1 133 ? 0.987 -4.826 -39.753 1.00 15.91 113 ALA A N 1
ATOM 887 C CA . ALA A 1 133 ? 2.004 -4.692 -38.714 1.00 15.82 113 ALA A CA 1
ATOM 888 C C . ALA A 1 133 ? 3.419 -4.643 -39.319 1.00 16.11 113 ALA A C 1
ATOM 889 O O . ALA A 1 133 ? 4.276 -3.893 -38.842 1.00 15.77 113 ALA A O 1
ATOM 891 N N . ALA A 1 134 ? 3.650 -5.419 -40.378 1.00 17.15 114 ALA A N 1
ATOM 892 C CA . ALA A 1 134 ? 4.932 -5.411 -41.067 1.00 18.96 114 ALA A CA 1
ATOM 893 C C . ALA A 1 134 ? 5.276 -4.037 -41.647 1.00 18.05 114 ALA A C 1
ATOM 894 O O . ALA A 1 134 ? 6.436 -3.627 -41.624 1.00 19.08 114 ALA A O 1
ATOM 896 N N . GLN A 1 135 ? 4.279 -3.324 -42.166 1.00 18.64 115 GLN A N 1
ATOM 897 C CA A GLN A 1 135 ? 4.483 -1.963 -42.680 0.75 18.86 115 GLN A CA 1
ATOM 898 C CA B GLN A 1 135 ? 4.526 -1.994 -42.691 0.25 18.94 115 GLN A CA 1
ATOM 899 C C . GLN A 1 135 ? 4.863 -1.022 -41.558 1.00 18.40 115 GLN A C 1
ATOM 900 O O . GLN A 1 135 ? 5.695 -0.138 -41.722 1.00 21.07 115 GLN A O 1
ATOM 911 N N . ILE A 1 136 ? 4.233 -1.211 -40.408 1.00 16.72 116 ILE A N 1
ATOM 912 C CA . ILE A 1 136 ? 4.471 -0.341 -39.267 1.00 16.27 116 ILE A CA 1
ATOM 913 C C . ILE A 1 136 ? 5.867 -0.562 -38.706 1.00 16.30 116 ILE A C 1
ATOM 914 O O . ILE A 1 136 ? 6.565 0.397 -38.357 1.00 17.09 116 ILE A O 1
ATOM 919 N N . LEU A 1 137 ? 6.272 -1.829 -38.639 1.00 15.44 117 LEU A N 1
ATOM 920 C CA . LEU A 1 137 ? 7.571 -2.224 -38.095 1.00 16.03 117 LEU A CA 1
ATOM 921 C C . LEU A 1 137 ? 8.690 -2.145 -39.129 1.00 17.48 117 LEU A C 1
ATOM 922 O O . LEU A 1 137 ? 9.864 -2.254 -38.780 1.00 19.29 117 LEU A O 1
ATOM 927 N N . ASP A 1 138 ? 8.332 -1.980 -40.400 1.00 18.26 118 ASP A N 1
ATOM 928 C CA . ASP A 1 138 ? 9.312 -1.982 -41.489 1.00 20.50 118 ASP A CA 1
ATOM 929 C C . ASP A 1 138 ? 10.087 -3.303 -41.563 1.00 19.99 118 ASP A C 1
ATOM 930 O O . ASP A 1 138 ? 11.319 -3.319 -41.591 1.00 22.73 118 ASP A O 1
ATOM 935 N N . CYS A 1 139 ? 9.355 -4.413 -41.603 1.00 20.03 119 CYS A N 1
ATOM 936 C CA . CYS A 1 139 ? 9.969 -5.728 -41.733 1.00 19.24 119 CYS A CA 1
ATOM 937 C C . CYS A 1 139 ? 9.126 -6.579 -42.668 1.00 18.00 119 CYS A C 1
ATOM 938 O O . CYS A 1 139 ? 8.080 -6.138 -43.136 1.00 19.86 119 CYS A O 1
ATOM 941 N N . ASP A 1 140 ? 9.575 -7.798 -42.950 1.00 18.28 120 ASP A N 1
ATOM 942 C CA . ASP A 1 140 ? 8.800 -8.672 -43.822 1.00 18.91 120 ASP A CA 1
ATOM 943 C C . ASP A 1 140 ? 7.802 -9.547 -43.057 1.00 18.19 120 ASP A C 1
ATOM 944 O O . ASP A 1 140 ? 7.752 -9.532 -41.822 1.00 17.65 120 ASP A O 1
ATOM 949 N N . PHE A 1 141 ? 6.979 -10.274 -43.802 1.00 18.20 121 PHE A N 1
ATOM 950 C CA . PHE A 1 141 ? 5.917 -11.071 -43.204 1.00 18.94 121 PHE A CA 1
ATOM 951 C C . PHE A 1 141 ? 6.473 -12.134 -42.258 1.00 19.38 121 PHE A C 1
ATOM 952 O O . PHE A 1 141 ? 5.982 -12.312 -41.141 1.00 19.97 121 PHE A O 1
ATOM 960 N N . GLY A 1 142 ? 7.500 -12.842 -42.706 1.00 20.29 122 GLY A N 1
ATOM 961 C CA . GLY A 1 142 ? 8.102 -13.879 -41.887 1.00 21.19 122 GLY A CA 1
ATOM 962 C C . GLY A 1 142 ? 8.611 -13.346 -40.558 1.00 20.10 122 GLY A C 1
ATOM 963 O O . GLY A 1 142 ? 8.469 -13.979 -39.509 1.00 20.41 122 GLY A O 1
ATOM 964 N N . GLU A 1 143 ? 9.219 -12.169 -40.593 1.00 19.91 123 GLU A N 1
ATOM 965 C CA . GLU A 1 143 ? 9.730 -11.562 -39.374 1.00 19.73 123 GLU A CA 1
ATOM 966 C C . GLU A 1 143 ? 8.605 -11.173 -38.420 1.00 18.27 123 GLU A C 1
ATOM 967 O O . GLU A 1 143 ? 8.715 -11.394 -37.214 1.00 18.35 123 GLU A O 1
ATOM 973 N N . VAL A 1 144 ? 7.509 -10.610 -38.928 1.00 17.83 124 VAL A N 1
ATOM 974 C CA A VAL A 1 144 ? 6.428 -10.260 -38.027 0.53 17.48 124 VAL A CA 1
ATOM 975 C CA B VAL A 1 144 ? 6.365 -10.273 -38.072 0.47 17.41 124 VAL A CA 1
ATOM 976 C C . VAL A 1 144 ? 5.844 -11.521 -37.366 1.00 16.85 124 VAL A C 1
ATOM 977 O O . VAL A 1 144 ? 5.535 -11.510 -36.173 1.00 16.42 124 VAL A O 1
ATOM 984 N N . GLU A 1 145 ? 5.723 -12.607 -38.119 1.00 18.07 125 GLU A N 1
ATOM 985 C CA . GLU A 1 145 ? 5.225 -13.854 -37.547 1.00 18.43 125 GLU A CA 1
ATOM 986 C C . GLU A 1 145 ? 6.159 -14.383 -36.457 1.00 18.62 125 GLU A C 1
ATOM 987 O O . GLU A 1 145 ? 5.707 -14.857 -35.412 1.00 18.94 125 GLU A O 1
ATOM 993 N N . ARG A 1 146 ? 7.467 -14.283 -36.682 1.00 18.60 126 ARG A N 1
ATOM 994 C CA . ARG A 1 146 ? 8.446 -14.715 -35.681 1.00 19.16 126 ARG A CA 1
ATOM 995 C C . ARG A 1 146 ? 8.315 -13.874 -34.412 1.00 18.13 126 ARG A C 1
ATOM 996 O O . ARG A 1 146 ? 8.307 -14.400 -33.302 1.00 18.42 126 ARG A O 1
ATOM 1004 N N . LEU A 1 147 ? 8.203 -12.560 -34.596 1.00 16.49 127 LEU A N 1
ATOM 1005 C CA . LEU A 1 147 ? 8.075 -11.631 -33.480 1.00 16.49 127 LEU A CA 1
ATOM 1006 C C . LEU A 1 147 ? 6.817 -11.918 -32.669 1.00 16.45 127 LEU A C 1
ATOM 1007 O O . LEU A 1 147 ? 6.867 -11.980 -31.442 1.00 16.42 127 LEU A O 1
ATOM 1012 N N . ILE A 1 148 ? 5.692 -12.101 -33.353 1.00 16.39 128 ILE A N 1
ATOM 1013 C CA . ILE A 1 148 ? 4.438 -12.393 -32.666 1.00 17.04 128 ILE A CA 1
ATOM 1014 C C . ILE A 1 148 ? 4.548 -13.693 -31.864 1.00 17.55 128 ILE A C 1
ATOM 1015 O O . ILE A 1 148 ? 4.110 -13.759 -30.718 1.00 18.52 128 ILE A O 1
ATOM 1020 N N . GLY A 1 149 ? 5.140 -14.719 -32.463 1.00 18.42 129 GLY A N 1
ATOM 1021 C CA . GLY A 1 149 ? 5.310 -15.993 -31.790 1.00 19.53 129 GLY A CA 1
ATOM 1022 C C . GLY A 1 149 ? 6.143 -15.873 -30.526 1.00 18.73 129 GLY A C 1
ATOM 1023 O O . GLY A 1 149 ? 5.840 -16.502 -29.501 1.00 20.08 129 GLY A O 1
ATOM 1024 N N . ASP A 1 150 ? 7.203 -15.070 -30.586 1.00 18.43 130 ASP A N 1
ATOM 1025 C CA . ASP A 1 150 ? 8.040 -14.852 -29.403 1.00 19.25 130 ASP A CA 1
ATOM 1026 C C . ASP A 1 150 ? 7.237 -14.215 -28.274 1.00 17.51 130 ASP A C 1
ATOM 1027 O O . ASP A 1 150 ? 7.293 -14.658 -27.121 1.00 18.37 130 ASP A O 1
ATOM 1032 N N . ALA A 1 151 ? 6.503 -13.158 -28.603 1.00 16.80 131 ALA A N 1
ATOM 1033 C CA . ALA A 1 151 ? 5.722 -12.459 -27.597 1.00 17.23 131 ALA A CA 1
ATOM 1034 C C . ALA A 1 151 ? 4.630 -13.354 -27.034 1.00 15.86 131 ALA A C 1
ATOM 1035 O O . ALA A 1 151 ? 4.366 -13.335 -25.832 1.00 17.11 131 ALA A O 1
ATOM 1037 N N . GLN A 1 152 ? 3.988 -14.140 -27.896 1.00 16.58 132 GLN A N 1
ATOM 1038 C CA . GLN A 1 152 ? 2.907 -15.004 -27.445 1.00 17.96 132 GLN A CA 1
ATOM 1039 C C . GLN A 1 152 ? 3.405 -15.995 -26.394 1.00 16.89 132 GLN A C 1
ATOM 1040 O O . GLN A 1 152 ? 2.736 -16.245 -25.388 1.00 16.98 132 GLN A O 1
ATOM 1046 N N . ALA A 1 153 ? 4.586 -16.552 -26.623 1.00 17.11 133 ALA A N 1
ATOM 1047 C CA . ALA A 1 153 ? 5.174 -17.479 -25.670 1.00 17.36 133 ALA A CA 1
ATOM 1048 C C . ALA A 1 153 ? 5.452 -16.787 -24.337 1.00 15.68 133 ALA A C 1
ATOM 1049 O O . ALA A 1 153 ? 5.194 -17.358 -23.277 1.00 16.89 133 ALA A O 1
ATOM 1051 N N . GLU A 1 154 ? 5.983 -15.562 -24.385 1.00 15.16 134 GLU A N 1
ATOM 1052 C CA . GLU A 1 154 ? 6.271 -14.800 -23.162 1.00 15.49 134 GLU A CA 1
ATOM 1053 C C . GLU A 1 154 ? 5.004 -14.499 -22.373 1.00 14.83 134 GLU A C 1
ATOM 1054 O O . GLU A 1 154 ? 4.974 -14.605 -21.141 1.00 16.11 134 GLU A O 1
ATOM 1060 N N . ILE A 1 155 ? 3.964 -14.081 -23.078 1.00 14.51 135 ILE A N 1
ATOM 1061 C CA . ILE A 1 155 ? 2.709 -13.764 -22.428 1.00 15.10 135 ILE A CA 1
ATOM 1062 C C . ILE A 1 155 ? 2.057 -15.026 -21.856 1.00 15.08 135 ILE A C 1
ATOM 1063 O O . ILE A 1 155 ? 1.605 -15.036 -20.710 1.00 15.81 135 ILE A O 1
ATOM 1068 N N . ASP A 1 156 ? 2.058 -16.109 -22.626 1.00 16.36 136 ASP A N 1
ATOM 1069 C CA . ASP A 1 156 ? 1.467 -17.345 -22.145 1.00 17.22 136 ASP A CA 1
ATOM 1070 C C . ASP A 1 156 ? 2.238 -17.876 -20.925 1.00 16.72 136 ASP A C 1
ATOM 1071 O O . ASP A 1 156 ? 1.656 -18.501 -20.036 1.00 17.66 136 ASP A O 1
ATOM 1076 N N . ALA A 1 157 ? 3.541 -17.589 -20.867 1.00 16.72 137 ALA A N 1
ATOM 1077 C CA . ALA A 1 157 ? 4.403 -18.018 -19.758 1.00 17.19 137 ALA A CA 1
ATOM 1078 C C . ALA A 1 157 ? 4.226 -17.202 -18.465 1.00 15.75 137 ALA A C 1
ATOM 1079 O O . ALA A 1 157 ? 4.779 -17.565 -17.423 1.00 16.47 137 ALA A O 1
ATOM 1081 N N . GLU A 1 158 ? 3.469 -16.105 -18.517 1.00 15.04 138 GLU A N 1
ATOM 1082 C CA . GLU A 1 158 ? 3.175 -15.350 -17.299 1.00 14.31 138 GLU A CA 1
ATOM 1083 C C . GLU A 1 158 ? 2.547 -16.245 -16.246 1.00 14.14 138 GLU A C 1
ATOM 1084 O O . GLU A 1 158 ? 1.732 -17.111 -16.559 1.00 14.20 138 GLU A O 1
ATOM 1090 N N . LEU A 1 159 ? 2.916 -16.036 -14.992 1.00 14.75 139 LEU A N 1
ATOM 1091 C CA . LEU A 1 159 ? 2.398 -16.886 -13.925 1.00 15.18 139 LEU A CA 1
ATOM 1092 C C . LEU A 1 159 ? 0.912 -16.684 -13.688 1.00 15.05 139 LEU A C 1
ATOM 1093 O O . LEU A 1 159 ? 0.397 -15.557 -13.744 1.00 15.79 139 LEU A O 1
ATOM 1098 N N . ALA A 1 160 ? 0.216 -17.784 -13.411 1.00 15.28 140 ALA A N 1
ATOM 1099 C CA . ALA A 1 160 ? -1.188 -17.710 -13.025 1.00 15.55 140 ALA A CA 1
ATOM 1100 C C . ALA A 1 160 ? -1.327 -16.803 -11.812 1.00 15.47 140 ALA A C 1
ATOM 1101 O O . ALA A 1 160 ? -0.542 -16.888 -10.858 1.00 17.11 140 ALA A O 1
ATOM 1103 N N A THR A 1 161 ? -2.338 -15.956 -11.834 0.59 15.53 141 THR A N 1
ATOM 1104 N N B THR A 1 161 ? -2.309 -15.906 -11.864 0.41 15.41 141 THR A N 1
ATOM 1105 C CA A THR A 1 161 ? -2.587 -15.102 -10.692 0.59 17.29 141 THR A CA 1
ATOM 1106 C CA B THR A 1 161 ? -2.584 -14.994 -10.752 0.41 16.32 141 THR A CA 1
ATOM 1107 C C A THR A 1 161 ? -4.061 -15.110 -10.327 0.59 15.17 141 THR A C 1
ATOM 1108 C C B THR A 1 161 ? -4.072 -14.916 -10.422 0.41 15.37 141 THR A C 1
ATOM 1109 O O A THR A 1 161 ? -4.894 -15.693 -11.034 0.59 16.11 141 THR A O 1
ATOM 1110 O O B THR A 1 161 ? -4.928 -15.237 -11.253 0.41 15.72 141 THR A O 1
ATOM 1117 N N . GLU A 1 162 ? -4.366 -14.482 -9.201 1.00 14.86 142 GLU A N 1
ATOM 1118 C CA . GLU A 1 162 ? -5.737 -14.373 -8.736 1.00 15.08 142 GLU A CA 1
ATOM 1119 C C . GLU A 1 162 ? -6.364 -13.097 -9.268 1.00 14.59 142 GLU A C 1
ATOM 1120 O O . GLU A 1 162 ? -5.774 -12.020 -9.170 1.00 15.59 142 GLU A O 1
ATOM 1126 N N . VAL A 1 163 ? -7.555 -13.228 -9.835 1.00 14.01 143 VAL A N 1
ATOM 1127 C CA . VAL A 1 163 ? -8.208 -12.123 -10.517 1.00 14.02 143 VAL A CA 1
ATOM 1128 C C . VAL A 1 163 ? -9.575 -11.834 -9.924 1.00 14.14 143 VAL A C 1
ATOM 1129 O O . VAL A 1 163 ? -10.396 -12.744 -9.758 1.00 14.95 143 VAL A O 1
ATOM 1133 N N . LEU A 1 164 ? -9.818 -10.561 -9.615 1.00 13.23 144 LEU A N 1
ATOM 1134 C CA . LEU A 1 164 ? -11.144 -10.085 -9.211 1.00 13.68 144 LEU A CA 1
ATOM 1135 C C . LEU A 1 164 ? -11.778 -9.347 -10.383 1.00 13.95 144 LEU A C 1
ATOM 1136 O O . LEU A 1 164 ? -11.133 -8.499 -11.016 1.00 14.37 144 LEU A O 1
ATOM 1141 N N . ILE A 1 165 ? -13.029 -9.683 -10.680 1.00 13.67 145 ILE A N 1
ATOM 1142 C CA . ILE A 1 165 ? -13.787 -8.981 -11.709 1.00 13.47 145 ILE A CA 1
ATOM 1143 C C . ILE A 1 165 ? -14.864 -8.141 -11.028 1.00 13.71 145 ILE A C 1
ATOM 1144 O O . ILE A 1 165 ? -15.551 -8.632 -10.135 1.00 14.68 145 ILE A O 1
ATOM 1149 N N . ILE A 1 166 ? -14.996 -6.879 -11.437 1.00 13.54 146 ILE A N 1
ATOM 1150 C CA . ILE A 1 166 ? -16.066 -6.011 -10.945 1.00 15.09 146 ILE A CA 1
ATOM 1151 C C . ILE A 1 166 ? -16.931 -5.605 -12.136 1.00 15.04 146 ILE A C 1
ATOM 1152 O O . ILE A 1 166 ? -16.544 -4.768 -12.955 1.00 15.83 146 ILE A O 1
ATOM 1157 N N . GLU A 1 167 ? -18.085 -6.248 -12.247 1.00 15.43 147 GLU A N 1
ATOM 1158 C CA . GLU A 1 167 ? -18.941 -6.115 -13.413 1.00 16.66 147 GLU A CA 1
ATOM 1159 C C . GLU A 1 167 ? -20.332 -6.560 -13.015 1.00 17.70 147 GLU A C 1
ATOM 1160 O O . GLU A 1 167 ? -20.500 -7.640 -12.450 1.00 19.34 147 GLU A O 1
ATOM 1166 N N . ASP A 1 168 ? -21.334 -5.741 -13.313 1.00 18.43 148 ASP A N 1
ATOM 1167 C CA . ASP A 1 168 ? -22.709 -6.086 -12.949 1.00 20.20 148 ASP A CA 1
ATOM 1168 C C . ASP A 1 168 ? -23.555 -6.599 -14.115 1.00 19.53 148 ASP A C 1
ATOM 1169 O O . ASP A 1 168 ? -24.605 -7.189 -13.897 1.00 22.01 148 ASP A O 1
ATOM 1174 N N . GLU A 1 169 ? -23.115 -6.383 -15.351 1.00 19.08 149 GLU A N 1
ATOM 1175 C CA . GLU A 1 169 ? -23.856 -6.921 -16.491 1.00 20.20 149 GLU A CA 1
ATOM 1176 C C . GLU A 1 169 ? -23.547 -8.408 -16.568 1.00 19.40 149 GLU A C 1
ATOM 1177 O O . GLU A 1 169 ? -22.406 -8.780 -16.785 1.00 18.93 149 GLU A O 1
ATOM 1183 N N . PRO A 1 170 ? -24.561 -9.269 -16.388 1.00 18.68 150 PRO A N 1
ATOM 1184 C CA . PRO A 1 170 ? -24.210 -10.677 -16.162 1.00 19.15 150 PRO A CA 1
ATOM 1185 C C . PRO A 1 170 ? -23.569 -11.401 -17.348 1.00 18.03 150 PRO A C 1
ATOM 1186 O O . PRO A 1 170 ? -22.664 -12.201 -17.122 1.00 17.72 150 PRO A O 1
ATOM 1190 N N . VAL A 1 171 ? -24.020 -11.154 -18.576 1.00 18.10 151 VAL A N 1
ATOM 1191 C CA . VAL A 1 171 ? -23.408 -11.829 -19.719 1.00 18.66 151 VAL A CA 1
ATOM 1192 C C . VAL A 1 171 ? -21.956 -11.384 -19.872 1.00 17.19 151 VAL A C 1
ATOM 1193 O O . VAL A 1 171 ? -21.073 -12.196 -20.154 1.00 17.55 151 VAL A O 1
ATOM 1197 N N . ILE A 1 172 ? -21.718 -10.091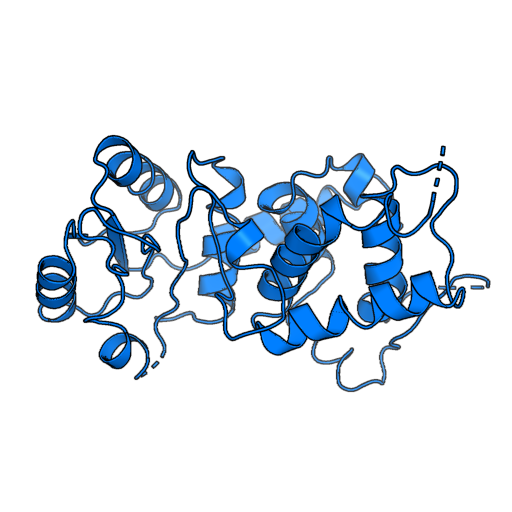 -19.675 1.00 16.71 152 ILE A N 1
ATOM 1198 C CA . ILE A 1 172 ? -20.378 -9.535 -19.749 1.00 17.32 152 ILE A CA 1
ATOM 1199 C C . ILE A 1 172 ? -19.481 -10.111 -18.651 1.00 15.88 152 ILE A C 1
ATOM 1200 O O . ILE A 1 172 ? -18.344 -10.485 -18.912 1.00 15.85 152 ILE A O 1
ATOM 1205 N N . ALA A 1 173 ? -19.994 -10.185 -17.426 1.00 16.00 153 ALA A N 1
ATOM 1206 C CA . ALA A 1 173 ? -19.227 -10.739 -16.316 1.00 16.15 153 ALA A CA 1
ATOM 1207 C C . ALA A 1 173 ? -18.829 -12.179 -16.614 1.00 16.32 153 ALA A C 1
ATOM 1208 O O . ALA A 1 173 ? -17.680 -12.581 -16.397 1.00 16.78 153 ALA A O 1
ATOM 1210 N N . ALA A 1 174 ? -19.777 -12.965 -17.108 1.00 16.01 154 ALA A N 1
ATOM 1211 C CA . ALA A 1 174 ? -19.507 -14.365 -17.430 1.00 17.47 154 ALA A CA 1
ATOM 1212 C C . ALA A 1 174 ? -18.514 -14.492 -18.586 1.00 16.21 154 ALA A C 1
ATOM 1213 O O . ALA A 1 174 ? -17.655 -15.379 -18.568 1.00 16.80 154 ALA A O 1
ATOM 1215 N N . ASP A 1 175 ? -18.630 -13.615 -19.583 1.00 16.31 155 ASP A N 1
ATOM 1216 C CA . ASP A 1 175 ? -17.726 -13.634 -20.729 1.00 17.54 155 ASP A CA 1
ATOM 1217 C C . ASP A 1 175 ? -16.300 -13.368 -20.271 1.00 16.33 155 ASP A C 1
ATOM 1218 O O . ASP A 1 175 ? -15.364 -14.046 -20.703 1.00 16.91 155 ASP A O 1
ATOM 1223 N N . ILE A 1 176 ? -16.108 -12.351 -19.433 1.00 15.83 156 ILE A N 1
ATOM 1224 C CA A ILE A 1 176 ? -14.754 -12.025 -19.023 0.79 16.18 156 ILE A CA 1
ATOM 1225 C CA B ILE A 1 176 ? -14.764 -12.007 -18.975 0.21 16.04 156 ILE A CA 1
ATOM 1226 C C . ILE A 1 176 ? -14.177 -13.093 -18.083 1.00 15.42 156 ILE A C 1
ATOM 1227 O O . ILE A 1 176 ? -12.996 -13.406 -18.168 1.00 15.69 156 ILE A O 1
ATOM 1236 N N . GLU A 1 177 ? -15.009 -13.680 -17.223 1.00 14.94 157 GLU A N 1
ATOM 1237 C CA . GLU A 1 177 ? -14.540 -14.796 -16.402 1.00 15.51 157 GLU A CA 1
ATOM 1238 C C . GLU A 1 177 ? -14.026 -15.934 -17.289 1.00 15.32 157 GLU A C 1
ATOM 1239 O O . GLU A 1 177 ? -12.986 -16.540 -17.012 1.00 15.58 157 GLU A O 1
ATOM 1245 N N . ALA A 1 178 ? -14.752 -16.220 -18.365 1.00 14.73 158 ALA A N 1
ATOM 1246 C CA . ALA A 1 178 ? -14.365 -17.310 -19.251 1.00 16.03 158 ALA A CA 1
ATOM 1247 C C . ALA A 1 178 ? -13.023 -17.019 -19.907 1.00 16.39 158 ALA A C 1
ATOM 1248 O O . ALA A 1 178 ? -12.155 -17.889 -19.982 1.00 16.37 158 ALA A O 1
ATOM 1250 N N . LEU A 1 179 ? -12.849 -15.784 -20.372 1.00 15.37 159 LEU A N 1
ATOM 1251 C CA . LEU A 1 179 ? -11.602 -15.408 -21.023 1.00 16.56 159 LEU A CA 1
ATOM 1252 C C . LEU A 1 179 ? -10.428 -15.463 -20.039 1.00 16.60 159 LEU A C 1
ATOM 1253 O O . LEU A 1 179 ? -9.350 -15.952 -20.368 1.00 18.19 159 LEU A O 1
ATOM 1258 N N . VAL A 1 180 ? -10.643 -14.983 -18.820 1.00 15.41 160 VAL A N 1
ATOM 1259 C CA . VAL A 1 180 ? -9.587 -15.018 -17.809 1.00 15.80 160 VAL A CA 1
ATOM 1260 C C . VAL A 1 180 ? -9.176 -16.451 -17.470 1.00 15.26 160 VAL A C 1
ATOM 1261 O O . VAL A 1 180 ? -7.984 -16.777 -17.386 1.00 15.69 160 VAL A O 1
ATOM 1265 N N . ARG A 1 181 ? -10.171 -17.312 -17.288 1.00 15.93 161 ARG A N 1
ATOM 1266 C CA . ARG A 1 181 ? -9.908 -18.724 -17.014 1.00 17.45 161 ARG A CA 1
ATOM 1267 C C . ARG A 1 181 ? -9.154 -19.382 -18.180 1.00 16.76 161 ARG A C 1
ATOM 1268 O O . ARG A 1 181 ? -8.260 -20.203 -17.974 1.00 17.28 161 ARG A O 1
ATOM 1276 N N . GLU A 1 182 ? -9.535 -19.037 -19.405 1.00 16.51 162 GLU A N 1
ATOM 1277 C CA . GLU A 1 182 ? -8.903 -19.594 -20.599 1.00 18.12 162 GLU A CA 1
ATOM 1278 C C . GLU A 1 182 ? -7.412 -19.254 -20.671 1.00 17.14 162 GLU A C 1
ATOM 1279 O O . GLU A 1 182 ? -6.640 -19.983 -21.285 1.00 17.99 162 GLU A O 1
ATOM 1285 N N . LEU A 1 183 ? -7.017 -18.150 -20.037 1.00 16.32 163 LEU A N 1
ATOM 1286 C CA . LEU A 1 183 ? -5.616 -17.729 -19.986 1.00 16.49 163 LEU A CA 1
ATOM 1287 C C . LEU A 1 183 ? -4.844 -18.403 -18.846 1.00 15.89 163 LEU A C 1
ATOM 1288 O O . LEU A 1 183 ? -3.652 -18.164 -18.678 1.00 18.10 163 LEU A O 1
ATOM 1293 N N . GLY A 1 184 ? -5.521 -19.237 -18.062 1.00 15.85 164 GLY A N 1
ATOM 1294 C CA . GLY A 1 184 ? -4.870 -19.959 -16.987 1.00 16.64 164 GLY A CA 1
ATOM 1295 C C . GLY A 1 184 ? -4.921 -19.282 -15.628 1.00 16.09 164 GLY A C 1
ATOM 1296 O O . GLY A 1 184 ? -4.349 -19.804 -14.669 1.00 19.26 164 GLY A O 1
ATOM 1297 N N . HIS A 1 185 ? -5.610 -18.147 -15.528 1.00 15.33 165 HIS A N 1
ATOM 1298 C CA . HIS A 1 185 ? -5.680 -17.429 -14.260 1.00 15.63 165 HIS A CA 1
ATOM 1299 C C . HIS A 1 185 ? -6.845 -17.911 -13.408 1.00 16.01 165 HIS A C 1
ATOM 1300 O O . HIS A 1 185 ? -7.741 -18.601 -13.890 1.00 17.98 165 HIS A O 1
ATOM 1307 N N . ASP A 1 186 ? -6.829 -17.529 -12.136 1.00 16.24 166 ASP A N 1
ATOM 1308 C CA . ASP A 1 186 ? -7.811 -17.994 -11.162 1.00 17.79 166 ASP A CA 1
ATOM 1309 C C . ASP A 1 186 ? -8.724 -16.845 -10.772 1.00 17.74 166 ASP A C 1
ATOM 1310 O O . ASP A 1 186 ? -8.300 -15.923 -10.084 1.00 18.48 166 ASP A O 1
ATOM 1315 N N . VAL A 1 187 ? -9.971 -16.891 -11.211 1.00 17.64 167 VAL A N 1
ATOM 1316 C CA . VAL A 1 187 ? -10.938 -15.871 -10.832 1.00 17.06 167 VAL A CA 1
ATOM 1317 C C . VAL A 1 187 ? -11.426 -16.168 -9.432 1.00 18.37 167 VAL A C 1
ATOM 1318 O O . VAL A 1 187 ? -12.040 -17.198 -9.194 1.00 20.70 167 VAL A O 1
ATOM 1322 N N . THR A 1 188 ? -11.138 -15.273 -8.499 1.00 17.73 168 THR A N 1
ATOM 1323 C CA . THR A 1 188 ? -11.502 -15.526 -7.114 1.00 19.94 168 THR A CA 1
ATOM 1324 C C . THR A 1 188 ? -12.851 -14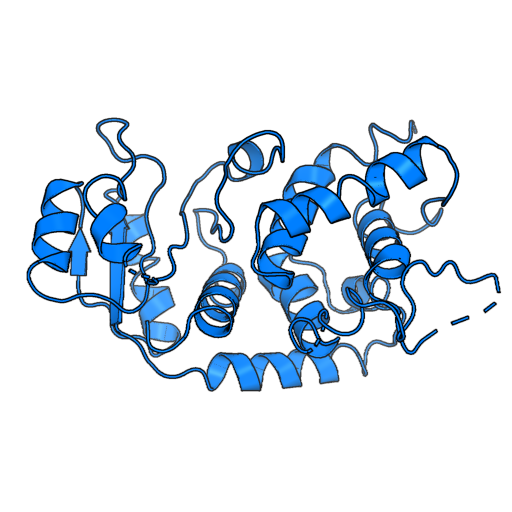.929 -6.714 1.00 18.08 168 THR A C 1
ATOM 1325 O O . THR A 1 188 ? -13.423 -15.347 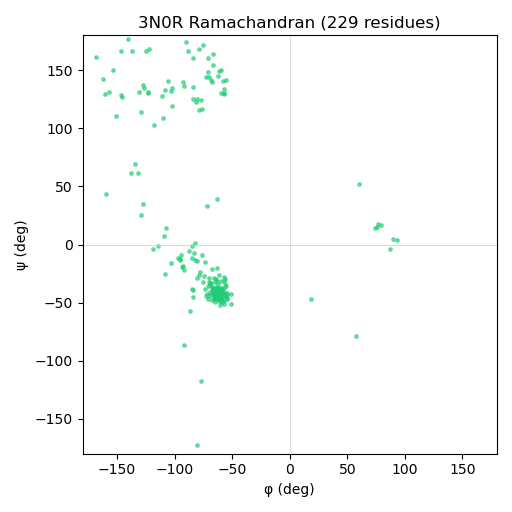-5.722 1.00 19.02 168 THR A O 1
ATOM 1329 N N . ASP A 1 189 ? -13.352 -13.952 -7.469 1.00 16.64 169 ASP A N 1
ATOM 1330 C CA . ASP A 1 189 ? -14.715 -13.469 -7.261 1.00 15.82 169 ASP A CA 1
ATOM 1331 C C . ASP A 1 189 ? -15.129 -12.575 -8.419 1.00 14.70 169 ASP A C 1
ATOM 1332 O O . ASP A 1 189 ? -14.290 -12.096 -9.191 1.00 15.16 169 ASP A O 1
ATOM 1337 N N . ILE A 1 190 ? -16.441 -12.392 -8.535 1.00 14.67 170 ILE A N 1
ATOM 1338 C CA . ILE A 1 190 ? -17.047 -11.444 -9.455 1.00 15.17 170 ILE A CA 1
ATOM 1339 C C . ILE A 1 190 ? -18.017 -10.618 -8.630 1.00 15.24 170 ILE A C 1
ATOM 1340 O O . ILE A 1 190 ? -19.005 -11.141 -8.110 1.00 16.69 170 ILE A O 1
ATOM 1345 N N . ALA A 1 191 ? -17.718 -9.333 -8.497 1.00 15.57 171 ALA A N 1
ATOM 1346 C CA . ALA A 1 191 ? -18.510 -8.420 -7.687 1.00 16.10 171 ALA A CA 1
ATOM 1347 C C . ALA A 1 191 ? -19.397 -7.573 -8.582 1.00 17.03 171 ALA A C 1
ATOM 1348 O O . ALA A 1 191 ? -18.927 -7.045 -9.595 1.00 18.07 171 ALA A O 1
ATOM 1350 N N . ALA A 1 192 ? -20.666 -7.431 -8.204 1.00 18.18 172 ALA A N 1
ATOM 1351 C CA . ALA A 1 192 ? -21.623 -6.654 -8.987 1.00 19.38 172 ALA A CA 1
ATOM 1352 C C . ALA A 1 192 ? -21.754 -5.219 -8.496 1.00 20.73 172 ALA A C 1
ATOM 1353 O O . ALA A 1 192 ? -22.344 -4.383 -9.173 1.00 22.99 172 ALA A O 1
ATOM 1355 N N . THR A 1 193 ? -21.234 -4.942 -7.307 1.00 20.25 173 THR A N 1
ATOM 1356 C CA . THR A 1 193 ? -21.331 -3.613 -6.711 1.00 21.25 173 THR A CA 1
ATOM 1357 C C . THR A 1 193 ? -20.002 -3.226 -6.083 1.00 21.28 173 THR A C 1
ATOM 1358 O O . THR A 1 193 ? -19.133 -4.071 -5.875 1.00 19.97 173 THR A O 1
ATOM 1362 N N . ARG A 1 194 ? -19.855 -1.945 -5.758 1.00 21.88 174 ARG A N 1
ATOM 1363 C CA . ARG A 1 194 ? -18.654 -1.474 -5.086 1.00 22.29 174 ARG A CA 1
ATOM 1364 C C . ARG A 1 194 ? -18.448 -2.190 -3.756 1.00 22.52 174 ARG A C 1
ATOM 1365 O O . ARG A 1 194 ? -17.320 -2.523 -3.397 1.00 22.04 174 ARG A O 1
ATOM 1373 N N . GLY A 1 195 ? -19.543 -2.419 -3.034 1.00 21.91 175 GLY A N 1
ATOM 1374 C CA . GLY A 1 195 ? -19.506 -3.065 -1.735 1.00 22.89 175 GLY A CA 1
ATOM 1375 C C . GLY A 1 195 ? -19.098 -4.519 -1.825 1.00 21.48 175 GLY A C 1
ATOM 1376 O O . GLY A 1 195 ? -18.311 -5.004 -1.003 1.00 22.48 175 GLY A O 1
ATOM 1377 N N . GLU A 1 196 ? -19.619 -5.225 -2.826 1.00 20.72 176 GLU A N 1
ATOM 1378 C CA . GLU A 1 196 ? -19.212 -6.610 -3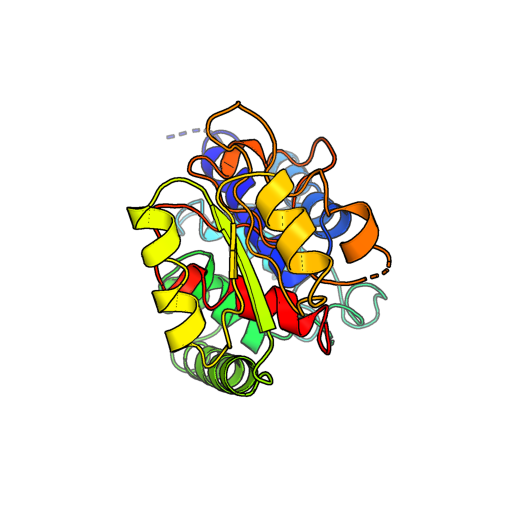.046 1.00 20.30 176 GLU A CA 1
ATOM 1379 C C . GLU A 1 196 ? -17.728 -6.692 -3.371 1.00 18.57 176 GLU A C 1
ATOM 1380 O O . GLU A 1 196 ? -17.042 -7.614 -2.929 1.00 17.33 176 GLU A O 1
ATOM 1386 N N . ALA A 1 197 ? -17.226 -5.720 -4.127 1.00 17.91 177 ALA A N 1
ATOM 1387 C CA . ALA A 1 197 ? -15.799 -5.688 -4.448 1.00 17.17 177 ALA A CA 1
ATOM 1388 C C . ALA A 1 197 ? -14.967 -5.493 -3.186 1.00 17.06 177 ALA A C 1
ATOM 1389 O O . ALA A 1 197 ? -13.940 -6.139 -3.000 1.00 17.35 177 ALA A O 1
ATOM 1391 N N . LEU A 1 198 ? -15.408 -4.605 -2.304 1.00 17.86 178 LEU A N 1
ATOM 1392 C CA . LEU A 1 198 ? -14.684 -4.408 -1.057 1.00 19.04 178 LEU A CA 1
ATOM 1393 C C . LEU A 1 198 ? -14.711 -5.654 -0.169 1.00 18.44 178 LEU A C 1
ATOM 1394 O O . LEU A 1 198 ? -13.707 -6.016 0.439 1.00 18.93 178 LEU A O 1
ATOM 1399 N N . GLU A 1 199 ? -15.853 -6.328 -0.115 1.00 18.78 179 GLU A N 1
ATOM 1400 C CA . GLU A 1 199 ? -15.934 -7.587 0.610 1.00 19.52 179 GLU A CA 1
ATOM 1401 C C . GLU A 1 199 ? -14.933 -8.607 0.060 1.00 17.98 179 GLU A C 1
ATOM 1402 O O . GLU A 1 199 ? -14.226 -9.277 0.819 1.00 19.30 179 GLU A O 1
ATOM 1408 N N . ALA A 1 200 ? -14.872 -8.716 -1.262 1.00 17.09 180 ALA A N 1
ATOM 1409 C CA . ALA A 1 200 ? -13.936 -9.648 -1.890 1.00 17.10 180 ALA A CA 1
ATOM 1410 C C . ALA A 1 200 ? -12.479 -9.337 -1.547 1.00 15.99 180 ALA A C 1
ATOM 1411 O O . ALA A 1 200 ? -11.706 -10.233 -1.191 1.00 16.94 180 ALA A O 1
ATOM 1413 N N . VAL A 1 201 ? -12.097 -8.069 -1.667 1.00 16.64 181 VAL A N 1
ATOM 1414 C CA . VAL A 1 201 ? -10.711 -7.679 -1.421 1.00 16.85 181 VAL A CA 1
ATOM 1415 C C . VAL A 1 201 ? -10.351 -7.833 0.059 1.00 17.77 181 VAL A C 1
ATOM 1416 O O . VAL A 1 201 ? -9.228 -8.177 0.392 1.00 19.39 181 VAL A O 1
ATOM 1420 N N . THR A 1 202 ? -11.317 -7.606 0.939 1.00 17.66 182 THR A N 1
ATOM 1421 C CA . THR A 1 202 ? -11.101 -7.796 2.366 1.00 18.09 182 THR A CA 1
ATOM 1422 C C . THR A 1 202 ? -10.778 -9.258 2.692 1.00 18.02 182 THR A C 1
ATOM 1423 O O . THR A 1 202 ? -9.980 -9.548 3.584 1.00 19.10 182 THR A O 1
ATOM 1427 N N . ARG A 1 203 ? -11.370 -10.180 1.941 1.00 18.51 183 ARG A N 1
ATOM 1428 C CA A ARG A 1 203 ? -11.071 -11.597 2.121 0.62 20.10 183 ARG A CA 1
ATOM 1429 C CA B ARG A 1 203 ? -11.077 -11.598 2.121 0.38 20.53 183 ARG A CA 1
ATOM 1430 C C . ARG A 1 203 ? -9.713 -11.986 1.544 1.00 20.37 183 ARG A C 1
ATOM 1431 O O . ARG A 1 203 ? -8.969 -12.755 2.163 1.00 22.84 183 ARG A O 1
ATOM 1446 N N . ARG A 1 204 ? -9.387 -11.464 0.361 1.00 20.83 184 ARG A N 1
ATOM 1447 C CA . ARG A 1 204 ? -8.131 -11.813 -0.285 1.00 23.78 184 ARG A CA 1
ATOM 1448 C C . ARG A 1 204 ? -7.727 -10.727 -1.271 1.00 22.08 184 ARG A C 1
ATOM 1449 O O . ARG A 1 204 ? -8.534 -10.298 -2.079 1.00 22.72 184 ARG A O 1
ATOM 1457 N N . THR A 1 205 ? -6.482 -10.271 -1.201 1.00 23.07 185 THR A N 1
ATOM 1458 C CA . THR A 1 205 ? -5.996 -9.285 -2.156 1.00 22.65 185 THR A CA 1
ATOM 1459 C C . THR A 1 205 ? -5.678 -9.979 -3.480 1.00 20.27 185 THR A C 1
ATOM 1460 O O . THR A 1 205 ? -4.907 -10.928 -3.516 1.00 22.38 185 THR A O 1
ATOM 1464 N N . PRO A 1 206 ? -6.284 -9.513 -4.574 1.00 17.60 186 PRO A N 1
ATOM 1465 C CA . PRO A 1 206 ? -6.035 -10.148 -5.871 1.00 16.57 186 PRO A CA 1
ATOM 1466 C C . PRO A 1 206 ? -4.704 -9.693 -6.472 1.00 16.16 186 PRO A C 1
ATOM 1467 O O . PRO A 1 206 ? -4.110 -8.724 -5.995 1.00 17.59 186 PRO A O 1
ATOM 1471 N N . GLY A 1 207 ? -4.258 -10.379 -7.524 1.00 15.70 187 GLY A N 1
ATOM 1472 C CA . GLY A 1 207 ? -3.094 -9.955 -8.281 1.00 15.69 187 GLY A CA 1
ATOM 1473 C C . GLY A 1 207 ? -3.452 -9.110 -9.490 1.00 15.16 187 GLY A C 1
ATOM 1474 O O . GLY A 1 207 ? -2.575 -8.552 -10.150 1.00 17.16 187 GLY A O 1
ATOM 1475 N N . LEU A 1 208 ? -4.737 -9.026 -9.802 1.00 14.39 188 LEU A N 1
ATOM 1476 C CA . LEU A 1 208 ? -5.204 -8.283 -10.969 1.00 14.34 188 LEU A CA 1
ATOM 1477 C C . LEU A 1 208 ? -6.686 -8.020 -10.789 1.00 13.43 188 LEU A C 1
ATOM 1478 O O . LEU A 1 208 ? -7.413 -8.887 -10.303 1.00 14.52 188 LEU A O 1
ATOM 1483 N N . VAL A 1 209 ? -7.145 -6.839 -11.200 1.00 13.86 189 VAL A N 1
ATOM 1484 C CA . VAL A 1 209 ? -8.565 -6.518 -11.170 1.00 13.91 189 VAL A CA 1
ATOM 1485 C C . VAL A 1 209 ? -9.004 -6.045 -12.548 1.00 13.91 189 VAL A C 1
ATOM 1486 O O . VAL A 1 209 ? -8.307 -5.253 -13.186 1.00 14.84 189 VAL A O 1
ATOM 1490 N N . LEU A 1 210 ? -10.141 -6.564 -13.005 1.00 13.72 190 LEU A N 1
ATOM 1491 C CA A LEU A 1 210 ? -10.802 -6.058 -14.200 0.45 14.93 190 LEU A CA 1
ATOM 1492 C CA B LEU A 1 210 ? -10.801 -6.039 -14.196 0.55 14.25 190 LEU A CA 1
ATOM 1493 C C . LEU A 1 210 ? -12.100 -5.409 -13.732 1.00 14.12 190 LEU A C 1
ATOM 1494 O O . LEU A 1 210 ? -12.936 -6.076 -13.136 1.00 15.60 190 LEU A O 1
ATOM 1503 N N . ALA A 1 211 ? -12.254 -4.111 -13.971 1.00 14.50 191 ALA A N 1
ATOM 1504 C CA . ALA A 1 211 ? -13.353 -3.346 -13.381 1.00 15.55 191 ALA A CA 1
ATOM 1505 C C . ALA A 1 211 ? -14.087 -2.512 -14.415 1.00 15.51 191 ALA A C 1
ATOM 1506 O O . ALA A 1 211 ? -13.474 -1.750 -15.180 1.00 16.93 191 ALA A O 1
ATOM 1508 N N . ASP A 1 212 ? -15.409 -2.615 -14.406 1.00 16.67 192 ASP A N 1
ATOM 1509 C CA . ASP A 1 212 ? -16.213 -1.770 -15.262 1.00 17.48 192 ASP A CA 1
ATOM 1510 C C . ASP A 1 212 ? -16.118 -0.318 -14.805 1.00 19.03 192 ASP A C 1
ATOM 1511 O O . ASP A 1 212 ? -16.120 -0.025 -13.603 1.00 19.93 192 ASP A O 1
ATOM 1516 N N . ILE A 1 213 ? -16.039 0.585 -15.779 1.00 20.25 193 ILE A N 1
ATOM 1517 C CA A ILE A 1 213 ? -15.943 2.012 -15.508 0.53 22.12 193 ILE A CA 1
ATOM 1518 C CA B ILE A 1 213 ? -15.948 2.010 -15.488 0.47 21.92 193 ILE A CA 1
ATOM 1519 C C . ILE A 1 213 ? -17.245 2.560 -14.915 1.00 22.38 193 ILE A C 1
ATOM 1520 O O . ILE A 1 213 ? -17.246 3.587 -14.241 1.00 24.59 193 ILE A O 1
ATOM 1529 N N . GLN A 1 214 ? -18.354 1.876 -15.177 1.00 22.14 194 GLN A N 1
ATOM 1530 C CA . GLN A 1 214 ? -19.647 2.381 -14.739 1.00 26.02 194 GLN A CA 1
ATOM 1531 C C . GLN A 1 214 ? -20.627 1.260 -14.469 1.00 26.76 194 GLN A C 1
ATOM 1532 O O . GLN A 1 214 ? -21.091 0.593 -15.393 1.00 29.34 194 GLN A O 1
ATOM 1538 N N . LEU A 1 215 ? -20.945 1.069 -13.195 1.00 25.29 195 LEU A N 1
ATOM 1539 C CA . LEU A 1 215 ? -21.949 0.100 -12.790 1.00 26.94 195 LEU A CA 1
ATOM 1540 C C . LEU A 1 215 ? -23.359 0.669 -12.971 1.00 30.34 195 LEU A C 1
ATOM 1541 O O . LEU A 1 215 ? -23.539 1.753 -13.530 1.00 31.15 195 LEU A O 1
ATOM 1546 N N . ALA A 1 216 ? -24.353 -0.068 -12.486 1.00 32.70 196 ALA A N 1
ATOM 1547 C CA . ALA A 1 216 ? -25.757 0.297 -12.662 1.00 35.26 196 ALA A CA 1
ATOM 1548 C C . ALA A 1 216 ? -26.129 1.595 -11.948 1.00 37.41 196 ALA A C 1
ATOM 1549 O O . ALA A 1 216 ? -26.997 2.341 -12.408 1.00 38.55 196 ALA A O 1
ATOM 1551 N N . ASP A 1 217 ? -25.478 1.861 -10.819 1.00 39.02 197 ASP A N 1
ATOM 1552 C CA . ASP A 1 217 ? -25.759 3.068 -10.046 1.00 40.80 197 ASP A CA 1
ATOM 1553 C C . ASP A 1 217 ? -25.022 4.281 -10.610 1.00 40.29 197 ASP A C 1
ATOM 1554 O O . ASP A 1 217 ? -25.128 5.386 -10.078 1.00 41.32 197 ASP A O 1
ATOM 1559 N N . GLY A 1 218 ? -24.280 4.068 -11.693 1.00 38.55 198 GLY A N 1
ATOM 1560 C CA . GLY A 1 218 ? -23.506 5.129 -12.309 1.00 37.36 198 GLY A CA 1
ATOM 1561 C C . GLY A 1 218 ? -22.124 5.269 -11.700 1.00 36.80 198 GLY A C 1
ATOM 1562 O O . GLY A 1 218 ? -21.314 6.071 -12.162 1.00 37.38 198 GLY A O 1
ATOM 1563 N N . SER A 1 219 ? -21.846 4.478 -10.666 1.00 36.30 199 SER A N 1
ATOM 1564 C CA . SER A 1 219 ? -20.573 4.575 -9.958 1.00 35.66 199 SER A CA 1
ATOM 1565 C C . SER A 1 219 ? -19.480 3.773 -10.652 1.00 33.81 199 SER A C 1
ATOM 1566 O O . SER A 1 219 ? -19.760 2.876 -11.445 1.00 33.51 199 SER A O 1
ATOM 1569 N N . SER A 1 220 ? -18.233 4.109 -10.341 1.00 32.74 200 SER A N 1
ATOM 1570 C CA . SER A 1 220 ? -17.080 3.371 -10.831 1.00 31.96 200 SER A CA 1
ATOM 1571 C C . SER A 1 220 ? -16.847 2.174 -9.916 1.00 29.56 200 SER A C 1
ATOM 1572 O O . SER A 1 220 ? -16.711 2.332 -8.703 1.00 29.32 200 SER A O 1
ATOM 1575 N N . GLY A 1 221 ? -16.805 0.980 -10.498 1.00 27.24 201 GLY A N 1
ATOM 1576 C CA . GLY A 1 221 ? -16.696 -0.247 -9.730 1.00 25.95 201 GLY A CA 1
ATOM 1577 C C . GLY A 1 221 ? -15.482 -0.315 -8.823 1.00 23.47 201 GLY A C 1
ATOM 1578 O O . GLY A 1 221 ? -15.511 -0.980 -7.793 1.00 24.33 201 GLY A O 1
ATOM 1579 N N . ILE A 1 222 ? -14.419 0.385 -9.199 1.00 22.19 202 ILE A N 1
ATOM 1580 C CA . ILE A 1 222 ? -13.152 0.293 -8.488 1.00 21.82 202 ILE A CA 1
ATOM 1581 C C . ILE A 1 222 ? -13.094 1.173 -7.235 1.00 22.06 202 ILE A C 1
ATOM 1582 O O . ILE A 1 222 ? -12.203 1.010 -6.399 1.00 22.27 202 ILE A O 1
ATOM 1587 N N . ASP A 1 223 ? -14.051 2.087 -7.091 1.00 22.34 203 ASP A N 1
ATOM 1588 C CA . ASP A 1 223 ? -13.906 3.183 -6.126 1.00 24.28 203 ASP A CA 1
ATOM 1589 C C . ASP A 1 223 ? -13.600 2.783 -4.683 1.00 23.73 203 ASP A C 1
ATOM 1590 O O . ASP A 1 223 ? -12.790 3.434 -4.021 1.00 24.99 203 ASP A O 1
ATOM 1595 N N . ALA A 1 224 ? -14.253 1.740 -4.181 1.00 23.04 204 ALA A N 1
ATOM 1596 C CA . ALA A 1 224 ? -14.094 1.376 -2.776 1.00 23.49 204 ALA A CA 1
ATOM 1597 C C . ALA A 1 224 ? -12.860 0.522 -2.520 1.00 23.98 204 ALA A C 1
ATOM 1598 O O . ALA A 1 224 ? -12.515 0.263 -1.367 1.00 26.37 204 ALA A O 1
ATOM 1600 N N . VAL A 1 225 ? -12.190 0.089 -3.585 1.00 22.77 205 VAL A N 1
ATOM 1601 C CA . VAL A 1 225 ? -10.996 -0.732 -3.414 1.00 22.37 205 VAL A CA 1
ATOM 1602 C C . VAL A 1 225 ? -9.734 -0.085 -4.000 1.00 22.66 205 VAL A C 1
ATOM 1603 O O . VAL A 1 225 ? -8.629 -0.613 -3.854 1.00 22.58 205 VAL A O 1
ATOM 1607 N N . LYS A 1 226 ? -9.901 1.068 -4.640 1.00 24.24 206 LYS A N 1
ATOM 1608 C CA . LYS A 1 226 ? -8.804 1.732 -5.337 1.00 27.93 206 LYS A CA 1
ATOM 1609 C C . LYS A 1 226 ? -7.597 1.974 -4.432 1.00 28.99 206 LYS A C 1
ATOM 1610 O O . LYS A 1 226 ? -6.459 1.742 -4.836 1.00 29.26 206 LYS A O 1
ATOM 1616 N N . ASP A 1 227 ? -7.845 2.423 -3.204 1.00 30.14 207 ASP A N 1
ATOM 1617 C CA . ASP A 1 227 ? -6.758 2.739 -2.279 1.00 32.10 207 ASP A CA 1
ATOM 1618 C C . ASP A 1 227 ? -5.983 1.494 -1.844 1.00 30.41 207 ASP A C 1
ATOM 1619 O O . ASP A 1 227 ? -4.747 1.478 -1.872 1.00 31.27 207 ASP A O 1
ATOM 1624 N N . ILE A 1 228 ? -6.718 0.459 -1.445 1.00 28.85 208 ILE A N 1
ATOM 1625 C CA . ILE A 1 228 ? -6.129 -0.807 -1.018 1.00 28.54 208 ILE A CA 1
ATOM 1626 C C . ILE A 1 228 ? -5.299 -1.419 -2.141 1.00 27.19 208 ILE A C 1
ATOM 1627 O O . ILE A 1 228 ? -4.173 -1.864 -1.923 1.00 27.97 208 ILE A O 1
ATOM 1632 N N . LEU A 1 229 ? -5.860 -1.438 -3.347 1.00 26.11 209 LEU A N 1
ATOM 1633 C CA . LEU A 1 229 ? -5.161 -2.002 -4.493 1.00 25.81 209 LEU A CA 1
ATOM 1634 C C . LEU A 1 229 ? -3.908 -1.198 -4.805 1.00 28.14 209 LEU A C 1
ATOM 1635 O O . LEU A 1 229 ? -2.876 -1.761 -5.167 1.00 28.80 209 LEU A O 1
ATOM 1640 N N . GLY A 1 230 ? -4.004 0.119 -4.658 1.00 30.36 210 GLY A N 1
ATOM 1641 C CA . GLY A 1 230 ? -2.892 1.003 -4.960 1.00 32.49 210 GLY A CA 1
ATOM 1642 C C . GLY A 1 230 ? -1.690 0.760 -4.070 1.00 35.07 210 GLY A C 1
ATOM 1643 O O . GLY A 1 230 ? -0.546 0.813 -4.520 1.00 35.08 210 GLY A O 1
ATOM 1644 N N . ARG A 1 231 ? -1.947 0.482 -2.799 1.00 36.87 211 ARG A N 1
ATOM 1645 C CA . ARG A 1 231 ? -0.869 0.264 -1.843 1.00 39.41 211 ARG A CA 1
ATOM 1646 C C . ARG A 1 231 ? -0.153 -1.067 -2.085 1.00 39.68 211 ARG A C 1
ATOM 1647 O O . ARG A 1 231 ? 0.996 -1.249 -1.682 1.00 40.23 211 ARG A O 1
ATOM 1668 N N . ASP A 1 233 ? 0.129 -2.174 -5.208 1.00 32.84 213 ASP A N 1
ATOM 1669 C CA . ASP A 1 233 ? 0.447 -2.039 -6.634 1.00 30.88 213 ASP A CA 1
ATOM 1670 C C . ASP A 1 233 ? -0.220 -3.114 -7.490 1.00 27.01 213 ASP A C 1
ATOM 1671 O O . ASP A 1 233 ? 0.391 -3.677 -8.400 1.00 28.28 213 ASP A O 1
ATOM 1676 N N . VAL A 1 234 ? -1.490 -3.377 -7.210 1.00 23.18 214 VAL A N 1
ATOM 1677 C CA . VAL A 1 234 ? -2.252 -4.332 -7.987 1.00 20.25 214 VAL A CA 1
ATOM 1678 C C . VAL A 1 234 ? -2.729 -3.655 -9.263 1.00 18.89 214 VAL A C 1
ATOM 1679 O O . VAL A 1 234 ? -3.382 -2.613 -9.210 1.00 20.79 214 VAL A O 1
ATOM 1683 N N . PRO A 1 235 ? -2.410 -4.248 -10.423 1.00 18.25 215 PRO A N 1
ATOM 1684 C CA . PRO A 1 235 ? -2.844 -3.629 -11.678 1.00 18.50 215 PRO A CA 1
ATOM 1685 C C . PRO A 1 235 ? -4.353 -3.723 -11.879 1.00 17.06 215 PRO A C 1
ATOM 1686 O O . PRO A 1 235 ? -4.976 -4.714 -11.496 1.00 16.97 215 PRO A O 1
ATOM 1690 N N . VAL A 1 236 ? -4.921 -2.677 -12.474 1.00 16.91 216 VAL A N 1
ATOM 1691 C CA . VAL A 1 236 ? -6.338 -2.616 -12.793 1.00 16.64 216 VAL A CA 1
ATOM 1692 C C . VAL A 1 236 ? -6.514 -2.371 -14.281 1.00 15.86 216 VAL A C 1
ATOM 1693 O O . VAL A 1 236 ? -5.877 -1.491 -14.857 1.00 18.27 216 VAL A O 1
ATOM 1697 N N . ILE A 1 237 ? -7.365 -3.180 -14.898 1.00 14.58 217 ILE A N 1
ATOM 1698 C CA . ILE A 1 237 ? -7.760 -2.990 -16.282 1.00 14.69 217 ILE A CA 1
ATOM 1699 C C . ILE A 1 237 ? -9.221 -2.565 -16.283 1.00 14.68 217 ILE A C 1
ATOM 1700 O O . ILE A 1 237 ? -10.069 -3.222 -15.675 1.00 15.78 217 ILE A O 1
ATOM 1705 N N . PHE A 1 238 ? -9.526 -1.460 -16.955 1.00 14.60 218 PHE A N 1
ATOM 1706 C CA . PHE A 1 238 ? -10.897 -0.966 -16.993 1.00 15.39 218 PHE A CA 1
ATOM 1707 C C . PHE A 1 238 ? -11.662 -1.487 -18.193 1.00 15.43 218 PHE A C 1
ATOM 1708 O O . PHE A 1 238 ? -11.125 -1.595 -19.292 1.00 16.59 218 PHE A O 1
ATOM 1716 N N . ILE A 1 239 ? -12.924 -1.817 -17.943 1.00 16.49 219 ILE A N 1
ATOM 1717 C CA A ILE A 1 239 ? -13.823 -2.337 -18.958 0.92 16.88 219 ILE A CA 1
ATOM 1718 C CA B ILE A 1 239 ? -13.826 -2.334 -18.964 0.08 17.51 219 ILE A CA 1
ATOM 1719 C C . ILE A 1 239 ? -14.833 -1.255 -19.333 1.00 17.78 219 ILE A C 1
ATOM 1720 O O . ILE A 1 239 ? -15.445 -0.653 -18.454 1.00 19.42 219 ILE A O 1
ATOM 1729 N N . THR A 1 240 ? -15.009 -1.010 -20.633 1.00 17.53 220 THR A N 1
ATOM 1730 C CA . THR A 1 240 ? -15.957 0.005 -21.089 1.00 19.57 220 THR A CA 1
ATOM 1731 C C . THR A 1 240 ? -16.477 -0.285 -22.496 1.00 19.27 220 THR A C 1
ATOM 1732 O O . THR A 1 240 ? -15.782 -0.892 -23.319 1.00 20.13 220 THR A O 1
ATOM 1736 N N . ALA A 1 241 ? -17.704 0.143 -22.775 1.00 20.35 221 ALA A N 1
ATOM 1737 C CA . ALA A 1 241 ? -18.233 0.049 -24.133 1.00 21.02 221 ALA A CA 1
ATOM 1738 C C . ALA A 1 241 ? -17.741 1.188 -25.026 1.00 20.69 221 ALA A C 1
ATOM 1739 O O . ALA A 1 241 ? -17.876 1.118 -26.249 1.00 22.04 221 ALA A O 1
ATOM 1741 N N . PHE A 1 242 ? -17.175 2.231 -24.415 1.00 19.34 222 PHE A N 1
ATOM 1742 C CA . PHE A 1 242 ? -16.794 3.455 -25.130 1.00 19.44 222 PHE A CA 1
ATOM 1743 C C . PHE A 1 242 ? -15.394 3.902 -24.729 1.00 18.82 222 PHE A C 1
ATOM 1744 O O . PHE A 1 242 ? -15.206 4.930 -24.078 1.00 18.83 222 PHE A O 1
ATOM 1752 N N . PRO A 1 243 ? -14.392 3.121 -25.139 1.00 20.06 223 PRO A N 1
ATOM 1753 C CA . PRO A 1 243 ? -13.013 3.374 -24.717 1.00 19.23 223 PRO A CA 1
ATOM 1754 C C . PRO A 1 243 ? -12.507 4.754 -25.137 1.00 18.99 223 PRO A C 1
ATOM 1755 O O . PRO A 1 243 ? -11.696 5.354 -24.439 1.00 18.62 223 PRO A O 1
ATOM 1759 N N . GLU A 1 244 ? -12.993 5.255 -26.262 1.00 19.70 224 GLU A N 1
ATOM 1760 C CA . GLU A 1 244 ? -12.535 6.543 -26.755 1.00 19.12 224 GLU A CA 1
ATOM 1761 C C . GLU A 1 244 ? -12.721 7.674 -25.726 1.00 17.84 224 GLU A C 1
ATOM 1762 O O . GLU A 1 244 ? -11.929 8.613 -25.695 1.00 18.49 224 GLU A O 1
ATOM 1768 N N . ARG A 1 245 ? -13.736 7.564 -24.869 1.00 18.26 225 ARG A N 1
ATOM 1769 C CA . ARG A 1 245 ? -13.997 8.588 -23.851 1.00 18.85 225 ARG A CA 1
ATOM 1770 C C . ARG A 1 245 ? -12.920 8.668 -22.788 1.00 19.26 225 ARG A C 1
ATOM 1771 O O . ARG A 1 245 ? -12.803 9.681 -22.096 1.00 21.86 225 ARG A O 1
ATOM 1779 N N . LEU A 1 246 ? -12.157 7.588 -22.655 1.00 17.40 226 LEU A N 1
ATOM 1780 C CA . LEU A 1 246 ? -11.072 7.490 -21.685 1.00 18.14 226 LEU A CA 1
ATOM 1781 C C . LEU A 1 246 ? -9.702 7.549 -22.355 1.00 16.38 226 LEU A C 1
ATOM 1782 O O . LEU A 1 246 ? -8.697 7.222 -21.736 1.00 16.65 226 LEU A O 1
ATOM 1787 N N . LEU A 1 247 ? -9.672 7.957 -23.625 1.00 16.02 227 LEU A N 1
ATOM 1788 C CA . LEU A 1 247 ? -8.458 7.974 -24.440 1.00 15.65 227 LEU A CA 1
ATOM 1789 C C . LEU A 1 247 ? -8.262 9.363 -25.050 1.00 15.72 227 LEU A C 1
ATOM 1790 O O . LEU A 1 247 ? -7.776 9.493 -26.171 1.00 16.61 227 LEU A O 1
ATOM 1795 N N . THR A 1 248 ? -8.631 10.408 -24.306 1.00 17.46 228 THR A N 1
ATOM 1796 C CA . THR A 1 248 ? -8.473 11.781 -24.782 1.00 19.39 228 THR A CA 1
ATOM 1797 C C . THR A 1 248 ? -7.054 12.306 -24.612 1.00 19.65 228 THR A C 1
ATOM 1798 O O . THR A 1 248 ? -6.621 13.181 -25.361 1.00 21.96 228 THR A O 1
ATOM 1802 N N . GLY A 1 249 ? -6.342 11.793 -23.612 1.00 18.44 229 GLY A N 1
ATOM 1803 C CA . GLY A 1 249 ? -5.025 12.307 -23.287 1.00 19.76 229 GLY A CA 1
ATOM 1804 C C . GLY A 1 249 ? -5.006 13.656 -22.580 1.00 21.51 229 GLY A C 1
ATOM 1805 O O . GLY A 1 249 ? -3.951 14.276 -22.477 1.00 22.85 229 GLY A O 1
ATOM 1806 N N . GLU A 1 250 ? -6.152 14.104 -22.074 1.00 23.92 230 GLU A N 1
ATOM 1807 C CA . GLU A 1 250 ? -6.247 15.451 -21.514 1.00 27.25 230 GLU A CA 1
ATOM 1808 C C . GLU A 1 250 ? -6.513 15.483 -20.011 1.00 27.34 230 GLU A C 1
ATOM 1809 O O . GLU A 1 250 ? -6.592 16.559 -19.409 1.00 29.10 230 GLU A O 1
ATOM 1815 N N . ARG A 1 251 ? -6.650 14.304 -19.413 1.00 26.21 231 ARG A N 1
ATOM 1816 C CA A ARG A 1 251 ? -6.829 14.197 -17.971 0.64 26.64 231 ARG A CA 1
ATOM 1817 C CA B ARG A 1 251 ? -6.911 14.167 -17.980 0.36 26.92 231 ARG A CA 1
ATOM 1818 C C . ARG A 1 251 ? -6.424 12.800 -17.523 1.00 25.76 231 ARG A C 1
ATOM 1819 O O . ARG A 1 251 ? -6.158 11.934 -18.355 1.00 24.63 231 ARG A O 1
ATOM 1834 N N . PRO A 1 252 ? -6.341 12.583 -16.200 1.00 25.75 232 PRO A N 1
ATOM 1835 C CA . PRO A 1 252 ? -6.002 11.237 -15.727 1.00 24.89 232 PRO A CA 1
ATOM 1836 C C . PRO A 1 252 ? -6.994 10.207 -16.261 1.00 21.92 232 PRO A C 1
ATOM 1837 O O . PRO A 1 252 ? -8.205 10.394 -16.137 1.00 22.71 232 PRO A O 1
ATOM 1841 N N . GLU A 1 253 ? -6.468 9.137 -16.850 1.00 20.22 233 GLU A N 1
ATOM 1842 C CA . GLU A 1 253 ? -7.269 8.119 -17.520 1.00 18.11 233 GLU A CA 1
ATOM 1843 C C . GLU A 1 253 ? -6.582 6.769 -17.333 1.00 18.30 233 GLU A C 1
ATOM 1844 O O . GLU A 1 253 ? -5.416 6.720 -16.948 1.00 20.06 233 GLU A O 1
ATOM 1850 N N . PRO A 1 254 ? -7.290 5.668 -17.627 1.00 18.80 234 PRO A N 1
ATOM 1851 C CA . PRO A 1 254 ? -6.687 4.338 -17.461 1.00 18.26 234 PRO A CA 1
ATOM 1852 C C . PRO A 1 254 ? -5.463 4.095 -18.334 1.00 16.85 234 PRO A C 1
ATOM 1853 O O . PRO A 1 254 ? -5.376 4.585 -19.455 1.00 18.01 234 PRO A O 1
ATOM 1857 N N . THR A 1 255 ? -4.552 3.273 -17.831 1.00 16.23 235 THR A N 1
ATOM 1858 C CA . THR A 1 255 ? -3.426 2.810 -18.619 1.00 15.32 235 THR A CA 1
ATOM 1859 C C . THR A 1 255 ? -3.802 1.592 -19.450 1.00 14.63 235 THR A C 1
ATOM 1860 O O . THR A 1 255 ? -3.369 1.467 -20.597 1.00 16.54 235 THR A O 1
ATOM 1864 N N . PHE A 1 256 ? -4.613 0.709 -18.866 1.00 14.89 236 PHE A N 1
ATOM 1865 C CA . PHE A 1 256 ? -5.045 -0.529 -19.510 1.00 15.00 236 PHE A CA 1
ATOM 1866 C C . PHE A 1 256 ? -6.563 -0.540 -19.598 1.00 15.33 236 PHE A C 1
ATOM 1867 O O . PHE A 1 256 ? -7.251 -0.277 -18.614 1.00 16.37 236 PHE A O 1
ATOM 1875 N N A LEU A 1 257 ? -7.047 -0.906 -20.782 0.59 16.23 237 LEU A N 1
ATOM 1876 N N B LEU A 1 257 ? -7.106 -0.809 -20.776 0.41 16.59 237 LEU A N 1
ATOM 1877 C CA A LEU A 1 257 ? -8.442 -0.772 -21.160 0.59 17.56 237 LEU A CA 1
ATOM 1878 C CA B LEU A 1 257 ? -8.556 -0.853 -20.893 0.41 18.05 237 LEU A CA 1
ATOM 1879 C C A LEU A 1 257 ? -8.857 -1.990 -21.985 0.59 16.48 237 LEU A C 1
ATOM 1880 C C B LEU A 1 257 ? -9.018 -1.737 -22.028 0.41 17.97 237 LEU A C 1
ATOM 1881 O O A LEU A 1 257 ? -8.079 -2.473 -22.820 0.59 16.78 237 LEU A O 1
ATOM 1882 O O B LEU A 1 257 ? -8.449 -1.740 -23.123 0.41 19.27 237 LEU A O 1
ATOM 1891 N N . ILE A 1 258 ? -10.069 -2.488 -21.738 1.00 16.78 238 ILE A N 1
ATOM 1892 C CA A ILE A 1 258 ? -10.677 -3.521 -22.566 0.46 17.16 238 ILE A CA 1
ATOM 1893 C CA B ILE A 1 258 ? -10.638 -3.421 -22.688 0.54 17.50 238 ILE A CA 1
ATOM 1894 C C . ILE A 1 258 ? -12.062 -3.032 -23.014 1.00 18.49 238 ILE A C 1
ATOM 1895 O O . ILE A 1 258 ? -12.812 -2.493 -22.189 1.00 19.56 238 ILE A O 1
ATOM 1904 N N . THR A 1 259 ? -12.408 -3.253 -24.273 1.00 19.12 239 THR A N 1
ATOM 1905 C CA . THR A 1 259 ? -13.722 -2.913 -24.772 1.00 19.44 239 THR A CA 1
ATOM 1906 C C . THR A 1 259 ? -14.671 -4.093 -24.633 1.00 21.51 239 THR A C 1
ATOM 1907 O O . THR A 1 259 ? -14.305 -5.239 -24.912 1.00 23.77 239 THR A O 1
ATOM 1911 N N . LYS A 1 260 ? -15.886 -3.808 -24.183 1.00 21.80 240 LYS A N 1
ATOM 1912 C CA . LYS A 1 260 ? -16.978 -4.780 -24.252 1.00 22.43 240 LYS A CA 1
ATOM 1913 C C . LYS A 1 260 ? -17.915 -4.336 -25.382 1.00 25.29 240 LYS A C 1
ATOM 1914 O O . LYS A 1 260 ? -18.133 -3.142 -25.558 1.00 26.06 240 LYS A O 1
ATOM 1920 N N . PRO A 1 261 ? -18.452 -5.286 -26.174 1.00 25.70 241 PRO A N 1
ATOM 1921 C CA . PRO A 1 261 ? -18.240 -6.739 -26.094 1.00 24.75 241 PRO A CA 1
ATOM 1922 C C . PRO A 1 261 ? -16.805 -7.139 -26.443 1.00 23.28 241 PRO A C 1
ATOM 1923 O O . PRO A 1 261 ? -16.124 -6.434 -27.185 1.00 25.14 241 PRO A O 1
ATOM 1927 N N . PHE A 1 262 ? -16.369 -8.282 -25.923 1.00 22.03 242 PHE A N 1
ATOM 1928 C CA . PHE A 1 262 ? -14.962 -8.656 -25.952 1.00 21.22 242 PHE A CA 1
ATOM 1929 C C . PHE A 1 262 ? -14.518 -9.319 -27.243 1.00 23.40 242 PHE A C 1
ATOM 1930 O O . PHE A 1 262 ? -15.191 -10.195 -27.766 1.00 25.08 242 PHE A O 1
ATOM 1938 N N . GLN A 1 263 ? -13.361 -8.896 -27.739 1.00 25.50 243 GLN A N 1
ATOM 1939 C CA . GLN A 1 263 ? -12.621 -9.674 -28.719 1.00 27.51 243 GLN A CA 1
ATOM 1940 C C . GLN A 1 263 ? -11.507 -10.325 -27.926 1.00 25.44 243 GLN A C 1
ATOM 1941 O O . GLN A 1 263 ? -10.699 -9.624 -27.328 1.00 25.05 243 GLN A O 1
ATOM 1947 N N . PRO A 1 264 ? -11.472 -11.666 -27.897 1.00 25.16 244 PRO A N 1
ATOM 1948 C CA . PRO A 1 264 ? -10.560 -12.404 -27.012 1.00 24.86 244 PRO A CA 1
ATOM 1949 C C . PRO A 1 264 ? -9.094 -11.978 -27.075 1.00 22.41 244 PRO A C 1
ATOM 1950 O O . PRO A 1 264 ? -8.464 -11.888 -26.026 1.00 22.00 244 PRO A O 1
ATOM 1954 N N . GLU A 1 265 ? -8.551 -11.731 -28.262 1.00 21.02 245 GLU A N 1
ATOM 1955 C CA . GLU A 1 265 ? -7.131 -11.412 -28.348 1.00 20.15 245 GLU A CA 1
ATOM 1956 C C . GLU A 1 265 ? -6.798 -10.090 -27.673 1.00 18.09 245 GLU A C 1
ATOM 1957 O O . GLU A 1 265 ? -5.690 -9.917 -27.171 1.00 18.01 245 GLU A O 1
ATOM 1963 N N . THR A 1 266 ? -7.752 -9.157 -27.643 1.00 18.06 246 THR A N 1
ATOM 1964 C CA . THR A 1 266 ? -7.504 -7.876 -26.985 1.00 17.77 246 THR A CA 1
ATOM 1965 C C . THR A 1 266 ? -7.430 -8.040 -25.472 1.00 17.72 246 THR A C 1
ATOM 1966 O O . THR A 1 266 ? -6.696 -7.319 -24.809 1.00 17.34 246 THR A O 1
ATOM 1970 N N . VAL A 1 267 ? -8.186 -8.995 -24.936 1.00 18.10 247 VAL A N 1
ATOM 1971 C CA . VAL A 1 267 ? -8.143 -9.286 -23.509 1.00 17.53 247 VAL A CA 1
ATOM 1972 C C . VAL A 1 267 ? -6.815 -9.947 -23.138 1.00 17.23 247 VAL A C 1
ATOM 1973 O O . VAL A 1 267 ? -6.192 -9.589 -22.132 1.00 17.49 247 VAL A O 1
ATOM 1977 N N . LYS A 1 268 ? -6.378 -10.911 -23.944 1.00 16.84 248 LYS A N 1
ATOM 1978 C CA A LYS A 1 268 ? -5.072 -11.521 -23.745 0.25 17.35 248 LYS A CA 1
ATOM 1979 C CA B LYS A 1 268 ? -5.066 -11.520 -23.740 0.75 17.28 248 LYS A CA 1
ATOM 1980 C C .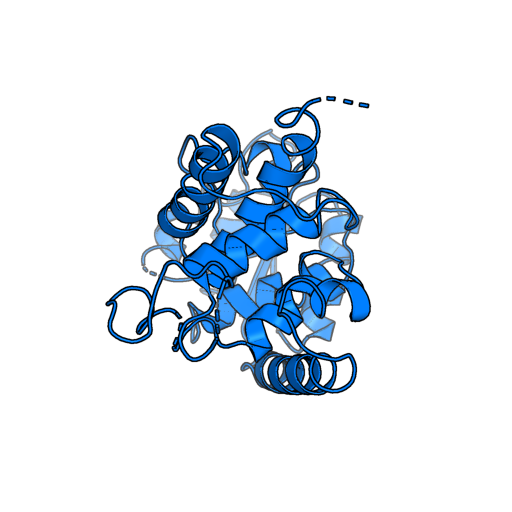 LYS A 1 268 ? -3.982 -10.451 -23.729 1.00 16.23 248 LYS A C 1
ATOM 1981 O O . LYS A 1 268 ? -3.089 -10.467 -22.883 1.00 16.44 248 LYS A O 1
ATOM 1992 N N . ALA A 1 269 ? -4.059 -9.523 -24.679 1.00 15.11 249 ALA A N 1
ATOM 1993 C CA . ALA A 1 269 ? -3.042 -8.480 -24.779 1.00 14.93 249 ALA A CA 1
ATOM 1994 C C . ALA A 1 269 ? -3.061 -7.547 -23.569 1.00 14.04 249 ALA A C 1
ATOM 1995 O O . ALA A 1 269 ? -2.003 -7.227 -23.028 1.00 14.50 249 ALA A O 1
ATOM 1997 N N . ALA A 1 270 ? -4.242 -7.086 -23.163 1.00 13.96 250 ALA A N 1
ATOM 1998 C CA . ALA A 1 270 ? -4.331 -6.159 -22.042 1.00 13.90 250 ALA A CA 1
ATOM 1999 C C . ALA A 1 270 ? -3.867 -6.814 -20.742 1.00 13.65 250 ALA A C 1
ATOM 2000 O O . ALA A 1 270 ? -3.102 -6.225 -19.978 1.00 14.14 250 ALA A O 1
ATOM 2002 N N . ILE A 1 271 ? -4.332 -8.031 -20.487 1.00 14.17 251 ILE A N 1
ATOM 2003 C CA . ILE A 1 271 ? -3.888 -8.764 -19.309 1.00 14.46 251 ILE A CA 1
ATOM 2004 C C . ILE A 1 271 ? -2.386 -9.039 -19.382 1.00 14.56 251 ILE A C 1
ATOM 2005 O O . ILE A 1 271 ? -1.671 -8.879 -18.391 1.00 15.06 251 ILE A O 1
ATOM 2010 N N . GLY A 1 272 ? -1.900 -9.431 -20.558 1.00 14.46 252 GLY A N 1
ATOM 2011 C CA . GLY A 1 272 ? -0.480 -9.672 -20.737 1.00 13.41 252 GLY A CA 1
ATOM 2012 C C . GLY A 1 272 ? 0.381 -8.478 -20.375 1.00 14.01 252 GLY A C 1
ATOM 2013 O O . GLY A 1 272 ? 1.441 -8.633 -19.755 1.00 15.14 252 GLY A O 1
ATOM 2014 N N . GLN A 1 273 ? -0.047 -7.282 -20.770 1.00 13.72 253 GLN A N 1
ATOM 2015 C CA . GLN A 1 273 ? 0.712 -6.072 -20.440 1.00 13.19 253 GLN A CA 1
ATOM 2016 C C . GLN A 1 273 ? 0.598 -5.701 -18.970 1.00 13.66 253 GLN A C 1
ATOM 2017 O O . GLN A 1 273 ? 1.598 -5.339 -18.345 1.00 14.85 253 GLN A O 1
ATOM 2023 N N . ALA A 1 274 ? -0.611 -5.766 -18.416 1.00 13.79 254 ALA A N 1
ATOM 2024 C CA . ALA A 1 274 ? -0.800 -5.435 -17.009 1.00 14.38 254 ALA A CA 1
ATOM 2025 C C . ALA A 1 274 ? 0.093 -6.289 -16.115 1.00 14.35 254 ALA A C 1
ATOM 2026 O O . ALA A 1 274 ? 0.716 -5.780 -15.185 1.00 15.43 254 ALA A O 1
ATOM 2028 N N . LEU A 1 275 ? 0.152 -7.588 -16.399 1.00 14.36 255 LEU A N 1
ATOM 2029 C CA . LEU A 1 275 ? 0.959 -8.495 -15.590 1.00 15.28 255 LEU A CA 1
ATOM 2030 C C . LEU A 1 275 ? 2.451 -8.414 -15.906 1.00 15.67 255 LEU A C 1
ATOM 2031 O O . LEU A 1 275 ? 3.274 -8.759 -15.062 1.00 18.45 255 LEU A O 1
ATOM 2036 N N . PHE A 1 276 ? 2.798 -7.967 -17.111 1.00 14.81 256 PHE A N 1
ATOM 2037 C CA . PHE A 1 276 ? 4.192 -7.703 -17.443 1.00 15.34 256 PHE A CA 1
ATOM 2038 C C . PHE A 1 276 ? 4.721 -6.546 -16.599 1.00 14.75 256 PHE A C 1
ATOM 2039 O O . PHE A 1 276 ? 5.813 -6.634 -16.032 1.00 16.65 256 PHE A O 1
ATOM 2047 N N . PHE A 1 277 ? 3.946 -5.469 -16.510 1.00 14.86 257 PHE A N 1
ATOM 2048 C CA . PHE A 1 277 ? 4.361 -4.286 -15.771 1.00 15.49 257 PHE A CA 1
ATOM 2049 C C . PHE A 1 277 ? 4.181 -4.422 -14.258 1.00 16.58 257 PHE A C 1
ATOM 2050 O O . PHE A 1 277 ? 4.907 -3.780 -13.502 1.00 19.21 257 PHE A O 1
ATOM 2058 N N . HIS A 1 278 ? 3.242 -5.266 -13.826 1.00 16.30 258 HIS A N 1
ATOM 2059 C CA . HIS A 1 278 ? 2.907 -5.384 -12.404 1.00 17.25 258 HIS A CA 1
ATOM 2060 C C . HIS A 1 278 ? 2.706 -6.829 -11.975 1.00 18.62 258 HIS A C 1
ATOM 2061 O O . HIS A 1 278 ? 1.630 -7.195 -11.514 1.00 19.59 258 HIS A O 1
ATOM 2068 N N . PRO A 1 279 ? 3.756 -7.656 -12.099 1.00 19.73 259 PRO A N 1
ATOM 2069 C CA . PRO A 1 279 ? 3.668 -9.069 -11.714 1.00 22.79 259 PRO A CA 1
ATOM 2070 C C . PRO A 1 279 ? 3.699 -9.259 -10.205 1.00 28.00 259 PRO A C 1
ATOM 2071 O O . PRO A 1 279 ? 3.985 -8.303 -9.487 1.00 27.43 259 PRO A O 1
ATOM 2075 N N . ARG A 1 280 ? 3.459 -10.497 -9.768 1.00 33.86 260 ARG A N 1
ATOM 2076 C CA A ARG A 1 280 ? 3.342 -10.834 -8.351 0.50 38.08 260 ARG A CA 1
ATOM 2077 C CA B ARG A 1 280 ? 3.340 -10.838 -8.355 0.50 38.14 260 ARG A CA 1
ATOM 2078 C C . ARG A 1 280 ? 1.969 -10.398 -7.877 1.00 39.86 260 ARG A C 1
ATOM 2079 O O . ARG A 1 280 ? 1.221 -11.172 -7.276 1.00 41.41 260 ARG A O 1
ATOM 2094 N N . ARG A 1 281 ? 1.651 -9.146 -8.165 1.00 40.54 261 ARG A N 1
ATOM 2095 C CA . ARG A 1 281 ? 0.336 -8.611 -7.932 1.00 39.06 261 ARG A CA 1
ATOM 2096 C C . ARG A 1 281 ? -0.239 -8.383 -9.321 1.00 35.66 261 ARG A C 1
ATOM 2097 O O . ARG A 1 281 ? 0.177 -9.034 -10.285 1.00 30.97 261 ARG A O 1
#

Sequence (255 aa):
EHLLLARLAPHLPYIRRYARALTGDQATGDHYVRRVALEALAAGELLVLDANNLSPRRVALYRVFHAIWLSSGAGHDQGLHAGDDAAQQRLRIAPRSRQAFLLTALEGFTPTEAAQQILDCDFGEVVERLIGDAQAEIDAELATTEVLIIEDEPVIAADIIEALVRELGHDVTDIAATRGEALEAVTRRRTPGLVLLADIIQLADGSSGIDAVKDILGRDVPVIFIITAFPERLLTGERRPEPTFLLIITKPFQPETVKKAAIGQALFFHPRRR

CATH classification: 1.20.140.160 (+1 more: 3.40.50.2300)